Protein AF-A0AAI8V9G5-F1 (afdb_monomer_lite)

Sequence (201 aa):
MTTLNNNRTIFSRPEDWKRFNTEHQTKAVAFDLWDYINPEDKVTWPTKPEEPSYANYPKKLGRGTRTSSSITVGGEEESVDPNRTPTNTMEMTQIGRSAYTQNWNHYTHKSREYTEHRKNVKSMTDWMLNTIQQPYRATIYKATKKIDQWYKDLQDIGDVYTSRQKPEARNRYRRATTHLTRCRKTWVHGYRNGKLPLHML

Radius of gyration: 37.05 Å; chains: 1; bounding box: 90×29×125 Å

Foldseek 3Di:
DDPDPPPAAAADALVSLVVNVVVLCVLCVVLVNCLVQPPVHPDDDDDQDDQDDQQVAFFFDPPDPDDDDDDDPDDPPGDTDPPDGDPDLVRGDPVRNVVNVVVNVVNVVSNVVNVSSVVSQVVSVVSVVVRYDDVLCVVQPDVPDGPSSSSVVSVVRNVCCVPPVVVVVVVVVCVVCVVVVVPPPPPPPPPDDDDDDDDDD

Organism: NCBI:txid933095

Structure (mmCIF, N/CA/C/O backbone):
data_AF-A0AAI8V9G5-F1
#
_entry.id   AF-A0AAI8V9G5-F1
#
loop_
_atom_site.group_PDB
_atom_site.id
_atom_site.type_symbol
_atom_site.label_atom_id
_atom_site.label_alt_id
_atom_site.label_comp_id
_atom_site.label_asym_id
_atom_site.label_entity_id
_atom_site.label_seq_id
_atom_site.pdbx_PDB_ins_code
_atom_site.Cartn_x
_atom_site.Cartn_y
_atom_site.Cartn_z
_atom_site.occupancy
_atom_site.B_iso_or_equiv
_atom_site.auth_seq_id
_atom_site.auth_comp_id
_atom_site.auth_asym_id
_atom_site.auth_atom_id
_atom_site.pdbx_PDB_model_num
ATOM 1 N N . MET A 1 1 ? 7.858 12.314 38.293 1.00 34.59 1 MET A N 1
ATOM 2 C CA . MET A 1 1 ? 6.920 11.389 37.620 1.00 34.59 1 MET A CA 1
ATOM 3 C C . MET A 1 1 ? 6.475 12.043 36.326 1.00 34.59 1 MET A C 1
ATOM 5 O O . MET A 1 1 ? 5.710 12.995 36.368 1.00 34.59 1 MET A O 1
ATOM 9 N N . THR A 1 2 ? 7.041 11.621 35.199 1.00 33.66 2 THR A N 1
ATOM 10 C CA . THR A 1 2 ? 6.797 12.233 33.888 1.00 33.66 2 THR A CA 1
ATOM 11 C C . THR A 1 2 ? 5.470 11.716 33.339 1.00 33.66 2 THR A C 1
ATOM 13 O O . THR A 1 2 ? 5.335 10.528 33.052 1.00 33.66 2 THR A O 1
ATOM 16 N N . THR A 1 3 ? 4.475 12.590 33.232 1.00 41.03 3 THR A N 1
ATOM 17 C CA . THR A 1 3 ? 3.202 12.331 32.555 1.00 41.03 3 THR A CA 1
ATOM 18 C C . THR A 1 3 ? 3.466 12.115 31.066 1.00 41.03 3 THR A C 1
ATOM 20 O O . THR A 1 3 ? 3.569 13.058 30.285 1.00 41.03 3 THR A O 1
ATOM 23 N N . LEU A 1 4 ? 3.621 10.853 30.660 1.00 42.50 4 LEU A N 1
ATOM 24 C CA . LEU A 1 4 ? 3.666 10.476 29.251 1.00 42.50 4 LEU A CA 1
ATOM 25 C C . LEU A 1 4 ? 2.294 10.756 28.636 1.00 42.50 4 LEU A C 1
ATOM 27 O O . LEU A 1 4 ? 1.285 10.161 29.010 1.00 42.50 4 LEU A O 1
ATOM 31 N N . ASN A 1 5 ? 2.286 11.705 27.708 1.00 42.16 5 ASN A N 1
ATOM 32 C CA . ASN A 1 5 ? 1.148 12.122 26.908 1.00 42.16 5 ASN A CA 1
ATOM 33 C C . ASN A 1 5 ? 0.541 10.898 26.191 1.00 42.16 5 ASN A C 1
ATOM 35 O O . ASN A 1 5 ? 1.078 10.398 25.202 1.00 42.16 5 ASN A O 1
ATOM 39 N N . ASN A 1 6 ? -0.550 10.362 26.739 1.00 47.91 6 ASN A N 1
ATOM 40 C CA . ASN A 1 6 ? -1.082 9.030 26.438 1.00 47.91 6 ASN A CA 1
ATOM 41 C C . ASN A 1 6 ? -1.999 9.026 25.195 1.00 47.91 6 ASN A C 1
ATOM 43 O O . ASN A 1 6 ? -3.041 8.375 25.160 1.00 47.91 6 ASN A O 1
ATOM 47 N N . ASN A 1 7 ? -1.622 9.771 24.153 1.00 61.03 7 ASN A N 1
ATOM 48 C CA . ASN A 1 7 ? -2.425 9.949 22.938 1.00 61.03 7 ASN A CA 1
ATOM 49 C C . ASN A 1 7 ? -2.234 8.836 21.893 1.00 61.03 7 ASN A C 1
ATOM 51 O O . ASN A 1 7 ? -2.699 8.954 20.762 1.00 61.03 7 ASN A O 1
ATOM 55 N N . ARG A 1 8 ? -1.575 7.728 22.252 1.00 72.12 8 ARG A N 1
ATOM 56 C CA . ARG A 1 8 ? -1.333 6.615 21.330 1.00 72.12 8 ARG A CA 1
ATOM 57 C C . ARG A 1 8 ? -2.639 5.876 21.038 1.00 72.12 8 ARG A C 1
ATOM 59 O O . ARG A 1 8 ? -3.298 5.374 21.945 1.00 72.12 8 ARG A O 1
ATOM 66 N N . THR A 1 9 ? -3.002 5.797 19.764 1.00 82.50 9 THR A N 1
ATOM 67 C CA . THR A 1 9 ? -4.129 4.982 19.301 1.00 82.50 9 THR A CA 1
ATOM 68 C C . THR A 1 9 ? -3.757 3.512 19.420 1.00 82.50 9 THR A C 1
ATOM 70 O O . THR A 1 9 ? -2.796 3.059 18.800 1.00 82.50 9 THR A O 1
ATOM 73 N N . ILE A 1 10 ? -4.490 2.781 20.258 1.00 89.31 10 ILE A N 1
ATOM 74 C CA . ILE A 1 10 ? -4.296 1.352 20.493 1.00 89.31 10 ILE A CA 1
ATOM 75 C C . ILE A 1 10 ? -5.631 0.657 20.248 1.00 89.31 10 ILE A C 1
ATOM 77 O O . ILE A 1 10 ? -6.647 1.082 20.789 1.00 89.31 10 ILE A O 1
ATOM 81 N N . PHE A 1 11 ? -5.621 -0.407 19.448 1.00 88.50 11 PHE A N 1
ATOM 82 C CA . PHE A 1 11 ? -6.776 -1.279 19.263 1.00 88.50 11 PHE A CA 1
ATOM 83 C C . PHE A 1 11 ? -6.650 -2.472 20.213 1.00 88.50 11 PHE A C 1
ATOM 85 O O . PHE A 1 11 ? -5.869 -3.400 19.973 1.00 88.50 11 PHE A O 1
ATOM 92 N N . SER A 1 12 ? -7.376 -2.409 21.328 1.00 87.25 12 SER A N 1
ATOM 93 C CA . SER A 1 12 ? -7.386 -3.433 22.382 1.00 87.25 12 SER A CA 1
ATOM 94 C C . SER A 1 12 ? -8.748 -4.102 22.539 1.00 87.25 12 SER A C 1
ATOM 96 O O . SER A 1 12 ? -8.854 -5.227 23.032 1.00 87.25 12 SER A O 1
ATOM 98 N N . ARG A 1 13 ? -9.809 -3.411 22.130 1.00 86.19 13 ARG A N 1
ATOM 99 C CA . ARG A 1 13 ? -11.183 -3.880 22.217 1.00 86.19 13 ARG A CA 1
ATOM 100 C C . ARG A 1 13 ? -11.945 -3.465 20.967 1.00 86.19 13 ARG A C 1
ATOM 102 O O . ARG A 1 13 ? -11.620 -2.438 20.375 1.00 86.19 13 ARG A O 1
ATOM 109 N N . PRO A 1 14 ? -13.015 -4.189 20.613 1.00 85.31 14 PRO A N 1
ATOM 110 C CA . PRO A 1 14 ? -13.925 -3.772 19.549 1.00 85.31 14 PRO A CA 1
ATOM 111 C C . PRO A 1 14 ? -14.475 -2.340 19.724 1.00 85.31 14 PRO A C 1
ATOM 113 O O . PRO A 1 14 ? -14.731 -1.638 18.753 1.00 85.31 14 PRO A O 1
ATOM 116 N N . GLU A 1 15 ? -14.594 -1.878 20.971 1.00 86.25 15 GLU A N 1
ATOM 117 C CA . GLU A 1 15 ? -14.954 -0.506 21.369 1.00 86.25 15 GLU A CA 1
ATOM 118 C C . GLU A 1 15 ? -14.032 0.568 20.777 1.00 86.25 15 GLU A C 1
ATOM 120 O O . GLU A 1 15 ? -14.484 1.664 20.435 1.00 86.25 15 GLU A O 1
ATOM 125 N N . ASP A 1 16 ? -12.746 0.239 20.628 1.00 88.06 16 ASP A N 1
ATOM 126 C CA . ASP A 1 16 ? -11.708 1.146 20.142 1.00 88.06 16 ASP A CA 1
ATOM 127 C C . ASP A 1 16 ? -11.800 1.367 18.624 1.00 88.06 16 ASP A C 1
ATOM 129 O O . ASP A 1 16 ? -11.142 2.267 18.094 1.00 88.06 16 ASP A O 1
ATOM 133 N N . TRP A 1 17 ? -12.628 0.578 17.921 1.00 89.69 17 TRP A N 1
ATOM 134 C CA . TRP A 1 17 ? -12.735 0.577 16.461 1.00 89.69 17 TRP A CA 1
ATOM 135 C C . TRP A 1 17 ? -12.932 1.971 15.883 1.00 89.69 17 TRP A C 1
ATOM 137 O O . TRP A 1 17 ? -12.202 2.360 14.980 1.00 89.69 17 TRP A O 1
ATOM 147 N N . LYS A 1 18 ? -13.863 2.765 16.426 1.00 88.19 18 LYS A N 1
ATOM 148 C CA . LYS A 1 18 ? -14.163 4.092 15.868 1.00 88.19 18 LYS A CA 1
ATOM 149 C C . LYS A 1 18 ? -12.933 5.005 15.876 1.00 88.19 18 LYS A C 1
ATOM 151 O O . LYS A 1 18 ? -12.654 5.656 14.876 1.00 88.19 18 LYS A O 1
ATOM 156 N N . ARG A 1 19 ? -12.191 5.033 16.988 1.00 89.81 19 ARG A N 1
ATOM 157 C CA . ARG A 1 19 ? -10.971 5.844 17.121 1.00 89.81 19 ARG A CA 1
ATOM 158 C C . ARG A 1 19 ? -9.852 5.296 16.239 1.00 89.81 19 ARG A C 1
ATOM 160 O O . ARG A 1 19 ? -9.173 6.067 15.569 1.00 89.81 19 ARG A O 1
ATOM 167 N N . PHE A 1 20 ? -9.673 3.976 16.233 1.00 91.56 20 PHE A N 1
ATOM 168 C CA . PHE A 1 20 ? -8.679 3.314 15.396 1.00 91.56 20 PHE A CA 1
ATOM 169 C C . PHE A 1 20 ? -8.923 3.573 13.907 1.00 91.56 20 PHE A C 1
ATOM 171 O O . PHE A 1 20 ? -7.987 3.920 13.196 1.00 91.56 20 PHE A O 1
ATOM 178 N N . ASN A 1 21 ? -10.170 3.461 13.452 1.00 91.88 21 ASN A N 1
ATOM 179 C CA . ASN A 1 21 ? -10.539 3.633 12.055 1.00 91.88 21 ASN A CA 1
ATOM 180 C C . ASN A 1 21 ? -10.239 5.051 11.553 1.00 91.88 21 ASN A C 1
ATOM 182 O O . ASN A 1 21 ? -9.645 5.209 10.494 1.00 91.88 21 ASN A O 1
ATOM 186 N N . THR A 1 22 ? -10.570 6.085 12.333 1.00 92.12 22 THR A N 1
ATOM 187 C CA . THR A 1 22 ? -10.261 7.479 11.970 1.00 92.12 22 THR A CA 1
ATOM 188 C C . THR A 1 22 ? -8.758 7.699 11.772 1.00 92.12 22 THR A C 1
ATOM 190 O O . THR A 1 22 ? -8.330 8.310 10.795 1.00 92.12 22 THR A O 1
ATOM 193 N N . GLU A 1 23 ? -7.941 7.158 12.671 1.00 93.56 23 GLU A N 1
ATOM 194 C CA . GLU A 1 23 ? -6.479 7.270 12.607 1.00 93.56 23 GLU A CA 1
ATOM 195 C C . GLU A 1 23 ? -5.884 6.441 11.467 1.00 93.56 23 GLU A C 1
ATOM 197 O O . GLU A 1 23 ? -4.985 6.900 10.763 1.00 93.56 23 GLU A O 1
ATOM 202 N N . HIS A 1 24 ? -6.418 5.238 11.251 1.00 93.38 24 HIS A N 1
ATOM 203 C CA . HIS A 1 24 ? -6.057 4.383 10.129 1.00 93.38 24 HIS A CA 1
ATOM 204 C C . HIS A 1 24 ? -6.341 5.087 8.800 1.00 93.38 24 HIS A C 1
ATOM 206 O O . HIS A 1 24 ? -5.455 5.154 7.957 1.00 93.38 24 HIS A O 1
ATOM 212 N N . GLN A 1 25 ? -7.539 5.647 8.622 1.00 93.50 25 GLN A N 1
ATOM 213 C CA . GLN A 1 25 ? -7.914 6.408 7.428 1.00 93.50 25 GLN A CA 1
ATOM 214 C C . GLN A 1 25 ? -6.992 7.608 7.219 1.00 93.50 25 GLN A C 1
ATOM 216 O O . GLN A 1 25 ? -6.427 7.765 6.143 1.00 93.50 25 GLN A O 1
ATOM 221 N N . THR A 1 26 ? -6.759 8.398 8.270 1.00 93.94 26 THR A N 1
ATOM 222 C CA . THR A 1 26 ? -5.878 9.575 8.206 1.00 93.94 26 THR A CA 1
ATOM 223 C C . THR A 1 26 ? -4.472 9.194 7.741 1.00 93.94 26 THR A C 1
ATOM 225 O O . THR A 1 26 ? -3.893 9.853 6.881 1.00 93.94 26 THR A O 1
ATOM 228 N N . LYS A 1 27 ? -3.923 8.097 8.271 1.00 94.38 27 LYS A N 1
ATOM 229 C CA . LYS A 1 27 ? -2.600 7.599 7.878 1.00 94.38 27 LYS A CA 1
ATOM 230 C C . LYS A 1 27 ? -2.585 6.971 6.495 1.00 94.38 27 LYS A C 1
ATOM 232 O O . LYS A 1 27 ? -1.628 7.186 5.765 1.00 94.38 27 LYS A O 1
ATOM 237 N N . ALA A 1 28 ? -3.621 6.222 6.133 1.00 94.19 28 ALA A N 1
ATOM 238 C CA . ALA A 1 28 ? -3.748 5.641 4.806 1.00 94.19 28 ALA A CA 1
ATOM 239 C C . ALA A 1 28 ? -3.793 6.734 3.733 1.00 94.19 28 ALA A C 1
ATOM 241 O O . ALA A 1 28 ? -3.118 6.597 2.721 1.00 94.19 28 ALA A O 1
ATOM 242 N N . VAL A 1 29 ? -4.512 7.833 3.982 1.00 94.56 29 VAL A N 1
ATOM 243 C CA . VAL A 1 29 ? -4.520 9.012 3.104 1.00 94.56 29 VAL A CA 1
ATOM 244 C C . VAL A 1 29 ? -3.142 9.671 3.071 1.00 94.56 29 VAL A C 1
ATOM 246 O O . VAL A 1 29 ? -2.625 9.924 1.996 1.00 94.56 29 VAL A O 1
ATOM 249 N N . ALA A 1 30 ? -2.492 9.876 4.221 1.00 94.12 30 ALA A N 1
ATOM 250 C CA . ALA A 1 30 ? -1.151 10.473 4.271 1.00 94.12 30 ALA A CA 1
ATOM 251 C C . ALA A 1 30 ? -0.057 9.638 3.572 1.00 94.12 30 ALA A C 1
ATOM 253 O O . ALA A 1 30 ? 1.020 10.154 3.288 1.00 94.12 30 ALA A O 1
ATOM 254 N N . PHE A 1 31 ? -0.309 8.348 3.345 1.00 94.69 31 PHE A N 1
ATOM 255 C CA . PHE A 1 31 ? 0.584 7.434 2.639 1.00 94.69 31 PHE A CA 1
ATOM 256 C C . PHE A 1 31 ? 0.140 7.140 1.196 1.00 94.69 31 PHE A C 1
ATOM 258 O O . PHE A 1 31 ? 0.754 6.284 0.557 1.00 94.69 31 PHE A O 1
ATOM 265 N N . ASP A 1 32 ? -0.911 7.802 0.698 1.00 93.25 32 ASP A N 1
ATOM 266 C CA . ASP A 1 32 ? -1.532 7.546 -0.611 1.00 93.25 32 ASP A CA 1
ATOM 267 C C . ASP A 1 32 ? -1.939 6.071 -0.810 1.00 93.25 32 ASP A C 1
ATOM 269 O O . ASP A 1 32 ? -1.803 5.486 -1.883 1.00 93.25 32 ASP A O 1
ATOM 273 N N . LEU A 1 33 ? -2.411 5.433 0.266 1.00 94.50 33 LEU A N 1
ATOM 274 C CA . LEU A 1 33 ? -2.824 4.026 0.288 1.00 94.50 33 LEU A CA 1
ATOM 275 C C . LEU A 1 33 ? -4.337 3.832 0.400 1.00 94.50 33 LEU A C 1
ATOM 277 O O . LEU A 1 33 ? -4.808 2.707 0.235 1.00 94.50 33 LEU A O 1
ATOM 281 N N . TRP A 1 34 ? -5.094 4.881 0.740 1.00 94.12 34 TRP A N 1
ATOM 282 C CA . TRP A 1 34 ? -6.512 4.737 1.077 1.00 94.12 34 TRP A CA 1
ATOM 283 C C . TRP A 1 34 ? -7.330 4.137 -0.069 1.00 94.12 34 TRP A C 1
ATOM 285 O O . TRP A 1 34 ? -8.069 3.190 0.177 1.00 94.12 34 TRP A O 1
ATOM 295 N N . ASP A 1 35 ? -7.101 4.575 -1.304 1.00 91.69 35 ASP A N 1
ATOM 296 C CA . ASP A 1 35 ? -7.820 4.093 -2.492 1.00 91.69 35 ASP A CA 1
ATOM 297 C C . ASP A 1 35 ? -7.653 2.579 -2.733 1.00 91.69 35 ASP A C 1
ATOM 299 O O . ASP A 1 35 ? -8.524 1.933 -3.309 1.00 91.69 35 ASP A O 1
ATOM 303 N N . TYR A 1 36 ? -6.544 1.988 -2.268 1.00 90.94 36 TYR A N 1
ATOM 304 C CA . TYR A 1 36 ? -6.272 0.547 -2.378 1.00 90.94 36 TYR A CA 1
ATOM 305 C C . TYR A 1 36 ? -6.792 -0.262 -1.185 1.00 90.94 36 TYR A C 1
ATOM 307 O O . TYR A 1 36 ? -6.928 -1.483 -1.273 1.00 90.94 36 TYR A O 1
ATOM 315 N N . ILE A 1 37 ? -7.002 0.392 -0.039 1.00 91.19 37 ILE A N 1
ATOM 316 C CA . ILE A 1 37 ? -7.440 -0.251 1.206 1.00 91.19 37 ILE A CA 1
ATOM 317 C C . ILE A 1 37 ? -8.957 -0.162 1.369 1.00 91.19 37 ILE A C 1
ATOM 319 O O . ILE A 1 37 ? -9.559 -1.070 1.948 1.00 91.19 37 ILE A O 1
ATOM 323 N N . ASN A 1 38 ? -9.565 0.922 0.885 1.00 88.31 38 ASN A N 1
ATOM 324 C CA . ASN A 1 38 ? -10.986 1.176 1.021 1.00 88.31 38 ASN A CA 1
ATOM 325 C C . ASN A 1 38 ? -11.786 -0.001 0.433 1.00 88.31 38 ASN A C 1
ATOM 327 O O . ASN A 1 38 ? -11.645 -0.301 -0.750 1.00 88.31 38 ASN A O 1
ATOM 331 N N . PRO A 1 39 ? -12.627 -0.687 1.227 1.00 77.12 39 PRO A N 1
ATOM 332 C CA . PRO A 1 39 ? -13.396 -1.834 0.751 1.00 77.12 39 PRO A CA 1
ATOM 333 C C . PRO A 1 39 ? -14.392 -1.495 -0.368 1.00 77.12 39 PRO A C 1
ATOM 335 O O . PRO A 1 39 ? -14.767 -2.404 -1.112 1.00 77.12 39 PRO A O 1
ATOM 338 N N . GLU A 1 40 ? -14.808 -0.230 -0.476 1.00 80.56 40 GLU A N 1
ATOM 339 C CA . GLU A 1 40 ? -15.736 0.259 -1.504 1.00 80.56 40 GLU A CA 1
ATOM 340 C C . GLU A 1 40 ? -15.043 0.512 -2.851 1.00 80.56 40 GLU A C 1
ATOM 342 O O . GLU A 1 40 ? -15.647 0.329 -3.912 1.00 80.56 40 GLU A O 1
ATOM 347 N N . ASP A 1 41 ? -13.761 0.879 -2.820 1.00 79.06 41 ASP A N 1
ATOM 348 C CA . ASP A 1 41 ? -12.996 1.172 -4.022 1.00 79.06 41 ASP A CA 1
ATOM 349 C C . ASP A 1 41 ? -12.362 -0.108 -4.577 1.00 79.06 41 ASP A C 1
ATOM 351 O O . ASP A 1 41 ? -11.807 -0.944 -3.866 1.00 79.06 41 ASP A O 1
ATOM 355 N N . LYS A 1 42 ? -12.444 -0.284 -5.898 1.00 76.06 42 LYS A N 1
ATOM 356 C CA . LYS A 1 42 ? -11.880 -1.448 -6.603 1.00 76.06 42 LYS A CA 1
ATOM 357 C C . LYS A 1 42 ? -10.557 -1.110 -7.284 1.00 76.06 42 LYS A C 1
ATOM 359 O O . LYS A 1 42 ? -10.319 -1.536 -8.414 1.00 76.06 42 LYS A O 1
ATOM 364 N N . VAL A 1 43 ? -9.704 -0.326 -6.626 1.00 87.06 43 VAL A N 1
ATOM 365 C CA . VAL A 1 43 ? -8.394 0.019 -7.186 1.00 87.06 43 VAL A CA 1
ATOM 366 C C . VAL A 1 43 ? -7.440 -1.161 -7.025 1.00 87.06 43 VAL A C 1
ATOM 368 O O . VAL A 1 43 ? -7.256 -1.723 -5.946 1.00 87.06 43 VAL A O 1
ATOM 371 N N . THR A 1 44 ? -6.817 -1.569 -8.128 1.00 89.12 44 THR A N 1
ATOM 372 C CA . THR A 1 44 ? -5.833 -2.650 -8.122 1.00 89.12 44 THR A CA 1
ATOM 373 C C . THR A 1 44 ? -4.501 -2.169 -7.568 1.00 89.12 44 THR A C 1
ATOM 375 O O . THR A 1 44 ? -3.966 -1.163 -8.025 1.00 89.12 44 THR A O 1
ATOM 378 N N . TRP A 1 45 ? -3.928 -2.939 -6.644 1.00 90.19 45 TRP A N 1
ATOM 379 C CA . TRP A 1 45 ? -2.590 -2.694 -6.106 1.00 90.19 45 TRP A CA 1
ATOM 380 C C . TRP A 1 45 ? -1.530 -2.556 -7.217 1.00 90.19 45 TRP A C 1
ATOM 382 O O . TRP A 1 45 ? -1.515 -3.393 -8.126 1.00 90.19 45 TRP A O 1
ATOM 392 N N . PRO A 1 46 ? -0.601 -1.583 -7.125 1.00 92.00 46 PRO A N 1
ATOM 393 C CA . PRO A 1 46 ? 0.458 -1.413 -8.111 1.00 92.00 46 PRO A CA 1
ATOM 394 C C . PRO A 1 46 ? 1.336 -2.662 -8.217 1.00 92.00 46 PRO A C 1
ATOM 396 O O . PRO A 1 46 ? 1.744 -3.246 -7.207 1.00 92.00 46 PRO A O 1
ATOM 399 N N . THR A 1 47 ? 1.659 -3.059 -9.444 1.00 92.69 47 THR A N 1
ATOM 400 C CA . THR A 1 47 ? 2.566 -4.173 -9.733 1.00 92.69 47 THR A CA 1
ATOM 401 C C . THR A 1 47 ? 3.987 -3.676 -9.967 1.00 92.69 47 THR A C 1
ATOM 403 O O . THR A 1 47 ? 4.219 -2.512 -10.299 1.00 92.69 47 THR A O 1
ATOM 406 N N . LYS A 1 48 ? 4.964 -4.570 -9.780 1.00 93.12 48 LYS A N 1
ATOM 407 C CA . LYS A 1 48 ? 6.358 -4.265 -10.103 1.00 93.12 48 LYS A CA 1
ATOM 408 C C . LYS A 1 48 ? 6.453 -3.984 -11.612 1.00 93.12 48 LYS A C 1
ATOM 410 O O . LYS A 1 48 ? 6.034 -4.848 -12.381 1.00 93.12 48 LYS A O 1
ATOM 415 N N . PRO A 1 49 ? 6.987 -2.827 -12.036 1.00 94.69 49 PRO A N 1
ATOM 416 C CA . PRO A 1 49 ? 7.148 -2.534 -13.452 1.00 94.69 49 PRO A CA 1
ATOM 417 C C . PRO A 1 49 ? 8.201 -3.450 -14.076 1.00 94.69 49 PRO A C 1
ATOM 419 O O . PRO A 1 49 ? 9.157 -3.864 -13.411 1.00 94.69 49 PRO A O 1
ATOM 422 N N . GLU A 1 50 ? 8.021 -3.748 -15.358 1.00 94.31 50 GLU A N 1
ATOM 423 C CA . GLU A 1 50 ? 8.928 -4.589 -16.132 1.00 94.31 50 GLU A CA 1
ATOM 424 C C . GLU A 1 50 ? 9.991 -3.745 -16.830 1.00 94.31 50 GLU A C 1
ATOM 426 O O . GLU A 1 50 ? 9.719 -2.661 -17.348 1.00 94.31 50 GLU A O 1
ATOM 431 N N . GLU A 1 51 ? 11.219 -4.251 -16.823 1.00 94.00 51 GLU A N 1
ATOM 432 C CA . GLU A 1 51 ? 12.341 -3.610 -17.494 1.00 94.00 51 GLU A CA 1
ATOM 433 C C . GLU A 1 51 ? 12.190 -3.756 -19.018 1.00 94.00 51 GLU A C 1
ATOM 435 O O . GLU A 1 51 ? 11.852 -4.844 -19.499 1.00 94.00 51 GLU A O 1
ATOM 440 N N . PRO A 1 52 ? 12.428 -2.693 -19.809 1.00 93.88 52 PRO A N 1
ATOM 441 C CA . PRO A 1 52 ? 12.320 -2.790 -21.256 1.00 93.88 52 PRO A CA 1
ATOM 442 C C . PRO A 1 52 ? 13.386 -3.744 -21.806 1.00 93.88 52 PRO A C 1
ATOM 444 O O . PRO A 1 52 ? 14.585 -3.518 -21.675 1.00 93.88 52 PRO A O 1
ATOM 447 N N . SER A 1 53 ? 12.938 -4.800 -22.478 1.00 93.75 53 SER A N 1
ATOM 448 C CA . SER A 1 53 ? 13.825 -5.794 -23.081 1.00 93.75 53 SER A CA 1
ATOM 449 C C . SER A 1 53 ? 14.426 -5.300 -24.392 1.00 93.75 53 SER A C 1
ATOM 451 O O . SER A 1 53 ? 13.704 -4.816 -25.264 1.00 93.75 53 SER A O 1
ATOM 453 N N . TYR A 1 54 ? 15.730 -5.513 -24.589 1.00 91.62 54 TYR A N 1
ATOM 454 C CA . TYR A 1 54 ? 16.403 -5.226 -25.859 1.00 91.62 54 TYR A CA 1
ATOM 455 C C . TYR A 1 54 ? 15.769 -5.956 -27.053 1.00 91.62 54 TYR A C 1
ATOM 457 O O . TYR A 1 54 ? 15.740 -5.410 -28.152 1.00 91.62 54 TYR A O 1
ATOM 465 N N . ALA A 1 55 ? 15.188 -7.141 -26.836 1.00 90.25 55 ALA A N 1
ATOM 466 C CA . ALA A 1 55 ? 14.541 -7.929 -27.884 1.00 90.25 55 ALA A CA 1
ATOM 467 C C . ALA A 1 55 ? 13.337 -7.231 -28.540 1.00 90.25 55 ALA A C 1
ATOM 469 O O . ALA A 1 55 ? 12.968 -7.582 -29.657 1.00 90.25 55 ALA A O 1
ATOM 470 N N . ASN A 1 56 ? 12.755 -6.228 -27.878 1.00 92.50 56 ASN A N 1
ATOM 471 C CA . ASN A 1 56 ? 11.586 -5.501 -28.373 1.00 92.50 56 ASN A CA 1
ATOM 472 C C . ASN A 1 56 ? 11.943 -4.378 -29.359 1.00 92.50 56 ASN A C 1
ATOM 474 O O . ASN A 1 56 ? 11.051 -3.664 -29.815 1.00 92.50 56 ASN A O 1
ATOM 478 N N . TYR A 1 57 ? 13.229 -4.186 -29.669 1.00 93.38 57 TYR A N 1
ATOM 479 C CA . TYR A 1 57 ? 13.700 -3.094 -30.517 1.00 93.38 57 TYR A CA 1
ATOM 480 C C . TYR A 1 57 ? 14.439 -3.630 -31.747 1.00 93.38 57 TYR A C 1
ATOM 482 O O . TYR A 1 57 ? 15.148 -4.635 -31.657 1.00 93.38 57 TYR A O 1
ATOM 490 N N . PRO A 1 58 ? 14.308 -2.960 -32.904 1.00 90.94 58 PRO A N 1
ATOM 491 C CA . PRO A 1 58 ? 14.920 -3.409 -34.148 1.00 90.94 58 PRO A CA 1
ATOM 492 C C . PRO A 1 58 ? 16.449 -3.357 -34.076 1.00 90.94 58 PRO A C 1
ATOM 494 O O . PRO A 1 58 ? 17.036 -2.341 -33.688 1.00 90.94 58 PRO A O 1
ATOM 497 N N . LYS A 1 59 ? 17.094 -4.447 -34.500 1.00 91.62 59 LYS A N 1
ATOM 498 C CA . LYS A 1 59 ? 18.546 -4.529 -34.656 1.00 91.62 59 LYS A CA 1
ATOM 499 C C . LYS A 1 59 ? 18.972 -3.910 -35.986 1.00 91.62 59 LYS A C 1
ATOM 501 O O . LYS A 1 59 ? 18.353 -4.173 -37.014 1.00 91.62 59 LYS A O 1
ATOM 506 N N . LYS A 1 60 ? 20.058 -3.141 -35.987 1.00 91.06 60 LYS A N 1
ATOM 507 C CA . LYS A 1 60 ? 20.702 -2.660 -37.210 1.00 91.06 60 LYS A CA 1
ATOM 508 C C . LYS A 1 60 ? 21.376 -3.821 -37.946 1.00 91.06 60 LYS A C 1
ATOM 510 O O . LYS A 1 60 ? 22.113 -4.609 -37.345 1.00 91.06 60 LYS A O 1
ATOM 515 N N . LEU A 1 61 ? 21.156 -3.908 -39.251 1.00 87.69 61 LEU A N 1
ATOM 516 C CA . LEU A 1 61 ? 21.861 -4.833 -40.125 1.00 87.69 61 LEU A CA 1
ATOM 517 C C . LEU A 1 61 ? 23.326 -4.392 -40.194 1.00 87.69 61 LEU A C 1
ATOM 519 O O . LEU A 1 61 ? 23.635 -3.270 -40.598 1.00 87.69 61 LEU A O 1
ATOM 523 N N . GLY A 1 62 ? 24.243 -5.256 -39.756 1.00 75.25 62 GLY A N 1
ATOM 524 C CA . GLY A 1 62 ? 25.671 -4.968 -39.853 1.00 75.25 62 GLY A CA 1
ATOM 525 C C . GLY A 1 62 ? 26.039 -4.691 -41.310 1.00 75.25 62 GLY A C 1
ATOM 526 O O . GLY A 1 62 ? 25.702 -5.489 -42.186 1.00 75.25 62 GLY A O 1
ATOM 527 N N . ARG A 1 63 ? 26.723 -3.572 -41.577 1.00 62.88 63 ARG A N 1
ATOM 528 C CA . ARG A 1 63 ? 27.242 -3.250 -42.911 1.00 62.88 63 ARG A CA 1
ATOM 529 C C . ARG A 1 63 ? 28.344 -4.259 -43.235 1.00 62.88 63 ARG A C 1
ATOM 531 O O . ARG A 1 63 ? 29.515 -4.030 -42.953 1.00 62.88 63 ARG A O 1
ATOM 538 N N . GLY A 1 64 ? 27.961 -5.424 -43.753 1.00 52.78 64 GLY A N 1
ATOM 539 C CA . GLY A 1 64 ? 28.905 -6.353 -44.354 1.00 52.78 64 GLY A CA 1
ATOM 540 C C . GLY A 1 64 ? 29.661 -5.606 -45.445 1.00 52.78 64 GLY A C 1
ATOM 541 O O . GLY A 1 64 ? 29.062 -4.799 -46.155 1.00 52.78 64 GLY A O 1
ATOM 542 N N . THR A 1 65 ? 30.967 -5.833 -45.544 1.00 42.88 65 THR A N 1
ATOM 543 C CA . THR A 1 65 ? 31.869 -5.254 -46.544 1.00 42.88 65 THR A CA 1
ATOM 544 C C . THR A 1 65 ? 31.393 -5.621 -47.954 1.00 42.88 65 THR A C 1
ATOM 546 O O . THR A 1 65 ? 31.877 -6.556 -48.579 1.00 42.88 65 THR A O 1
ATOM 549 N N . ARG A 1 66 ? 30.382 -4.918 -48.455 1.00 49.66 66 ARG A N 1
ATOM 550 C CA . ARG A 1 66 ? 29.959 -4.935 -49.846 1.00 49.66 66 ARG A CA 1
ATOM 551 C C . ARG A 1 66 ? 30.292 -3.563 -50.392 1.00 49.66 66 ARG A C 1
ATOM 553 O O . ARG A 1 66 ? 29.619 -2.578 -50.104 1.00 49.66 66 ARG A O 1
ATOM 560 N N . THR A 1 67 ? 31.394 -3.509 -51.131 1.00 45.38 67 THR A N 1
ATOM 561 C CA . THR A 1 67 ? 31.717 -2.429 -52.058 1.00 45.38 67 THR A CA 1
ATOM 562 C C . THR A 1 67 ? 30.512 -2.204 -52.957 1.00 45.38 67 THR A C 1
ATOM 564 O O . THR A 1 67 ? 30.222 -3.021 -53.824 1.00 45.38 67 THR A O 1
ATOM 567 N N . SER A 1 68 ? 29.783 -1.118 -52.738 1.00 42.69 68 SER A N 1
ATOM 568 C CA . SER A 1 68 ? 28.882 -0.530 -53.725 1.00 42.69 68 SER A CA 1
ATOM 569 C C . SER A 1 68 ? 28.662 0.929 -53.356 1.00 42.69 68 SER A C 1
ATOM 571 O O . SER A 1 68 ? 28.080 1.276 -52.333 1.00 42.69 68 SER A O 1
ATOM 573 N N . SER A 1 69 ? 29.246 1.762 -54.201 1.00 49.56 69 SER A N 1
ATOM 574 C CA . SER A 1 69 ? 29.099 3.200 -54.327 1.00 49.56 69 SER A CA 1
ATOM 575 C C . SER A 1 69 ? 27.637 3.639 -54.419 1.00 49.56 69 SER A C 1
ATOM 577 O O . SER A 1 69 ? 26.933 3.186 -55.315 1.00 49.56 69 SER A O 1
ATOM 579 N N . SER A 1 70 ? 27.223 4.587 -53.580 1.00 41.09 70 SER A N 1
ATOM 580 C CA . SER A 1 70 ? 26.354 5.698 -53.990 1.00 41.09 70 SER A CA 1
ATOM 581 C C . SER A 1 70 ? 26.296 6.733 -52.867 1.00 41.09 70 SER A C 1
ATOM 583 O O . SER A 1 70 ? 25.881 6.430 -51.751 1.00 41.09 70 SER A O 1
ATOM 585 N N . ILE A 1 71 ? 26.752 7.950 -53.161 1.00 56.22 71 ILE A N 1
ATOM 586 C CA . ILE A 1 71 ? 26.539 9.131 -52.325 1.00 56.22 71 ILE A CA 1
ATOM 587 C C . ILE A 1 71 ? 25.097 9.574 -52.572 1.00 56.22 71 ILE A C 1
ATOM 589 O O . ILE A 1 71 ? 24.777 10.015 -53.672 1.00 56.22 71 ILE A O 1
ATOM 593 N N . THR A 1 72 ? 24.239 9.487 -51.556 1.00 40.41 72 THR A N 1
ATOM 594 C CA . THR A 1 72 ? 22.977 10.238 -51.529 1.00 40.41 72 THR A CA 1
ATOM 595 C C . THR A 1 72 ? 22.831 10.934 -50.181 1.00 40.41 72 THR A C 1
ATOM 597 O O . THR A 1 72 ? 23.026 10.348 -49.121 1.00 40.41 72 THR A O 1
ATOM 600 N N . VAL A 1 73 ? 22.586 12.239 -50.261 1.00 48.03 73 VAL A N 1
ATOM 601 C CA . VAL A 1 73 ? 22.341 13.156 -49.150 1.00 48.03 73 VAL A CA 1
ATOM 602 C C . VAL A 1 73 ? 20.867 13.024 -48.771 1.00 48.03 73 VAL A C 1
ATOM 604 O O . VAL A 1 73 ? 19.994 13.339 -49.574 1.00 48.03 73 VAL A O 1
ATOM 607 N N . GLY A 1 74 ? 20.600 12.537 -47.563 1.00 42.91 74 GLY A N 1
ATOM 608 C CA . GLY A 1 74 ? 19.260 12.300 -47.018 1.00 42.91 74 GLY A CA 1
ATOM 609 C C . GLY A 1 74 ? 19.343 11.117 -46.062 1.00 42.91 74 GLY A C 1
ATOM 610 O O . GLY A 1 74 ? 19.874 10.089 -46.458 1.00 42.91 74 GLY A O 1
ATOM 611 N N . GLY A 1 75 ? 18.944 11.298 -44.796 1.00 50.69 75 GLY A N 1
ATOM 612 C CA . GLY A 1 75 ? 19.253 10.381 -43.689 1.00 50.69 75 GLY A CA 1
ATOM 613 C C . GLY A 1 75 ? 19.163 8.904 -44.076 1.00 50.69 75 GLY A C 1
ATOM 614 O O . GLY A 1 75 ? 18.093 8.445 -4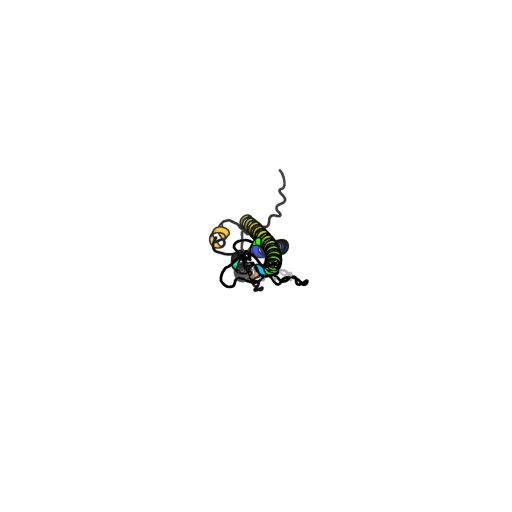4.458 1.00 50.69 75 GLY A O 1
ATOM 615 N N . GLU A 1 76 ? 20.291 8.188 -44.002 1.00 58.09 76 GLU A N 1
ATOM 616 C CA . GLU A 1 76 ? 20.345 6.754 -44.293 1.00 58.09 76 GLU A CA 1
ATOM 617 C C . GLU A 1 76 ? 19.338 6.034 -43.383 1.00 58.09 76 GLU A C 1
ATOM 619 O O . GLU A 1 76 ?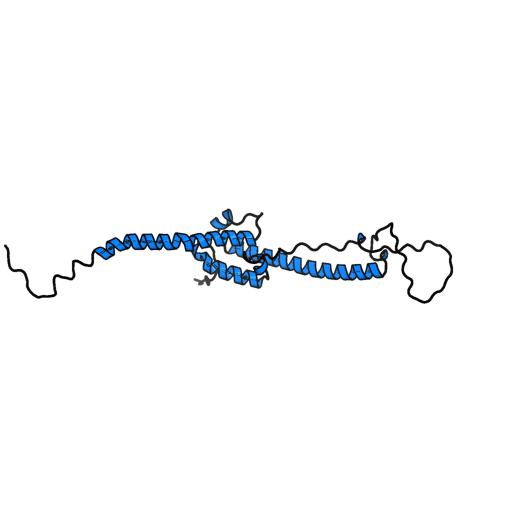 19.517 5.976 -42.163 1.00 58.09 76 GLU A O 1
ATOM 624 N N . GLU A 1 77 ? 18.261 5.501 -43.964 1.00 67.00 77 GLU A N 1
ATOM 625 C CA . GLU A 1 77 ? 17.389 4.559 -43.270 1.00 67.00 77 GLU A CA 1
ATOM 626 C C . GLU A 1 77 ? 18.229 3.328 -42.915 1.00 67.00 77 GLU A C 1
ATOM 628 O O . GLU A 1 77 ? 18.610 2.529 -43.776 1.00 67.00 77 GLU A O 1
ATOM 633 N N . GLU A 1 78 ? 18.579 3.197 -41.634 1.00 79.12 78 GLU A N 1
ATOM 634 C CA . GLU A 1 78 ? 19.311 2.036 -41.140 1.00 79.12 78 GLU A CA 1
ATOM 635 C C . GLU A 1 78 ? 18.505 0.767 -41.439 1.00 79.12 78 GLU A C 1
ATOM 637 O O . GLU A 1 78 ? 17.391 0.579 -40.945 1.00 79.12 78 GLU A O 1
ATOM 642 N N . SER A 1 79 ? 19.081 -0.126 -42.244 1.00 82.44 79 SER A N 1
ATOM 643 C CA . SER A 1 79 ? 18.453 -1.405 -42.568 1.00 82.44 79 SER A CA 1
ATOM 644 C C . SER A 1 79 ? 18.285 -2.255 -41.305 1.00 82.44 79 SER A C 1
ATOM 646 O O . SER A 1 79 ? 19.200 -2.347 -40.484 1.00 82.44 79 SER A O 1
ATOM 648 N N . VAL A 1 80 ? 17.123 -2.893 -41.152 1.00 87.12 80 VAL A N 1
ATOM 649 C CA . VAL A 1 80 ? 16.789 -3.741 -39.996 1.00 87.12 80 VAL A CA 1
ATOM 650 C C . VAL A 1 80 ? 17.185 -5.192 -40.278 1.00 87.12 80 VAL A C 1
ATOM 652 O O . VAL A 1 80 ? 16.909 -5.707 -41.358 1.00 87.12 80 VAL A O 1
ATOM 655 N N . ASP A 1 81 ? 17.810 -5.864 -39.310 1.00 86.56 81 ASP A N 1
ATOM 656 C CA . ASP A 1 81 ? 18.024 -7.317 -39.339 1.00 86.56 81 ASP A CA 1
ATOM 657 C C . ASP A 1 81 ? 16.794 -8.031 -38.741 1.00 86.56 81 ASP A C 1
ATOM 659 O O . ASP A 1 81 ? 16.595 -7.959 -37.526 1.00 86.56 81 ASP A O 1
ATOM 663 N N . PRO A 1 82 ? 15.954 -8.714 -39.545 1.00 84.38 82 PRO A N 1
ATOM 664 C CA . PRO A 1 82 ? 14.748 -9.371 -39.040 1.00 84.38 82 PRO A CA 1
ATOM 665 C C . PRO A 1 82 ? 15.042 -10.680 -38.291 1.00 84.38 82 PRO A C 1
ATOM 667 O O . PRO A 1 82 ? 14.161 -11.206 -37.617 1.00 84.38 82 PRO A O 1
ATOM 670 N N . ASN A 1 83 ? 16.258 -11.226 -38.407 1.00 87.25 83 ASN A N 1
ATOM 671 C CA . ASN A 1 83 ? 16.598 -12.556 -37.895 1.00 87.25 83 ASN A CA 1
ATOM 672 C C . ASN A 1 83 ? 17.323 -12.514 -36.546 1.00 87.25 83 ASN A C 1
ATOM 674 O O . ASN A 1 83 ? 17.621 -13.564 -35.972 1.00 87.25 83 ASN A O 1
ATOM 678 N N . ARG A 1 84 ? 17.674 -11.322 -36.052 1.00 86.75 84 ARG A N 1
ATOM 679 C CA . ARG A 1 84 ? 18.463 -11.155 -34.830 1.00 86.75 84 ARG A CA 1
ATOM 680 C C . ARG A 1 84 ? 17.923 -10.020 -33.981 1.00 86.75 84 ARG A C 1
ATOM 682 O O . ARG A 1 84 ? 17.619 -8.943 -34.475 1.00 86.75 84 ARG A O 1
ATOM 689 N N . THR A 1 85 ? 17.929 -10.227 -32.672 1.00 90.88 85 THR A N 1
ATOM 690 C CA . THR A 1 85 ? 17.661 -9.175 -31.693 1.00 90.88 85 THR A CA 1
ATOM 691 C C . THR A 1 85 ? 18.957 -8.457 -31.302 1.00 90.88 85 THR A C 1
ATOM 693 O O . THR A 1 85 ? 20.052 -9.038 -31.383 1.00 90.88 85 THR A O 1
ATOM 696 N N . PRO A 1 86 ? 18.885 -7.179 -30.907 1.00 90.69 86 PRO A N 1
ATOM 697 C CA . PRO A 1 86 ? 20.039 -6.466 -30.382 1.00 90.69 86 PRO A CA 1
ATOM 698 C C . PRO A 1 86 ? 20.372 -6.970 -28.971 1.00 90.69 86 PRO A C 1
ATOM 700 O O . PRO A 1 86 ? 19.479 -7.247 -28.172 1.00 90.69 86 PRO A O 1
ATOM 703 N N . THR A 1 87 ? 21.665 -7.084 -28.663 1.00 90.56 87 THR A N 1
ATOM 704 C CA . THR A 1 87 ? 22.152 -7.469 -27.317 1.00 90.56 87 THR A CA 1
ATOM 705 C C . THR A 1 87 ? 22.515 -6.246 -26.469 1.00 90.56 87 THR A C 1
ATOM 707 O O . THR A 1 87 ? 22.630 -6.324 -25.250 1.00 90.56 87 THR A O 1
ATOM 710 N N . ASN A 1 88 ? 22.710 -5.099 -27.119 1.00 90.81 88 ASN A N 1
ATOM 711 C CA . ASN A 1 88 ? 23.018 -3.816 -26.503 1.00 90.81 88 ASN A CA 1
ATOM 712 C C . ASN A 1 88 ? 22.375 -2.682 -27.317 1.00 90.81 88 ASN A C 1
ATOM 714 O O . ASN A 1 88 ? 21.922 -2.880 -28.446 1.00 90.81 88 ASN A O 1
ATOM 718 N N . THR A 1 89 ? 22.377 -1.470 -26.766 1.00 90.50 89 THR A N 1
ATOM 719 C CA . THR A 1 89 ? 21.791 -0.293 -27.422 1.00 90.50 89 THR A CA 1
ATOM 720 C C . THR A 1 89 ? 22.517 0.109 -28.705 1.00 90.50 89 THR A C 1
ATOM 722 O O . THR A 1 89 ? 21.897 0.675 -29.595 1.00 90.50 89 THR A O 1
ATOM 725 N N . MET A 1 90 ? 23.810 -0.191 -28.855 1.00 89.81 90 MET A N 1
ATOM 726 C CA . MET A 1 90 ? 24.571 0.154 -30.064 1.00 89.81 90 MET A CA 1
ATOM 727 C C . MET A 1 90 ? 24.200 -0.718 -31.264 1.00 89.81 90 MET A C 1
ATOM 729 O O . MET A 1 90 ? 24.400 -0.297 -32.402 1.00 89.81 90 MET A O 1
ATOM 733 N N . GLU A 1 91 ? 23.668 -1.917 -31.031 1.00 90.50 91 GLU A N 1
ATOM 734 C CA . GLU A 1 91 ? 23.140 -2.817 -32.058 1.00 90.50 91 GLU A CA 1
ATOM 735 C C . GLU A 1 91 ? 21.731 -2.441 -32.520 1.00 90.50 91 GLU A C 1
ATOM 737 O O . GLU A 1 91 ? 21.254 -3.013 -33.493 1.00 90.50 91 GLU A O 1
ATOM 742 N N . MET A 1 92 ? 21.056 -1.508 -31.851 1.00 92.38 92 MET A N 1
ATOM 743 C CA . MET A 1 92 ? 19.726 -1.052 -32.247 1.00 92.38 92 MET A CA 1
ATOM 744 C C . MET A 1 92 ? 19.795 -0.017 -33.363 1.00 92.38 92 MET A C 1
ATOM 746 O O . MET A 1 92 ? 20.761 0.748 -33.456 1.00 92.38 92 MET A O 1
ATOM 750 N N . THR A 1 93 ? 18.724 0.071 -34.152 1.00 91.94 93 THR A N 1
ATOM 751 C CA . THR A 1 93 ? 18.565 1.214 -35.054 1.00 91.94 93 THR A CA 1
ATOM 752 C C . THR A 1 93 ? 18.406 2.523 -34.273 1.00 91.94 93 THR A C 1
ATOM 754 O O . THR A 1 93 ? 18.101 2.515 -33.081 1.00 91.94 93 THR A O 1
ATOM 757 N N . GLN A 1 94 ? 18.580 3.675 -34.912 1.00 91.06 94 GLN A N 1
ATOM 758 C CA . GLN A 1 94 ? 18.401 4.998 -34.316 1.00 91.06 94 GLN A CA 1
ATOM 759 C C . GLN A 1 94 ? 16.988 5.168 -33.739 1.00 91.06 94 GLN A C 1
ATOM 761 O O . GLN A 1 94 ? 16.834 5.705 -32.642 1.00 91.06 94 GLN A O 1
ATOM 766 N N . ILE A 1 95 ? 15.970 4.650 -34.437 1.00 89.44 95 ILE A N 1
ATOM 767 C CA . ILE A 1 95 ? 14.580 4.611 -33.958 1.00 89.44 95 ILE A CA 1
ATOM 768 C C . ILE A 1 95 ? 14.450 3.653 -32.765 1.00 89.44 95 ILE A C 1
ATOM 770 O O . ILE A 1 95 ? 13.833 3.994 -31.759 1.00 89.44 95 ILE A O 1
ATOM 774 N N . GLY A 1 96 ? 15.070 2.469 -32.833 1.00 92.06 96 GLY A N 1
ATOM 775 C CA . GLY A 1 96 ? 15.079 1.516 -31.719 1.00 92.06 96 GLY A CA 1
ATOM 776 C C . GLY A 1 96 ? 15.730 2.091 -30.458 1.00 92.06 96 GLY A C 1
ATOM 777 O O . GLY A 1 96 ? 15.184 1.958 -29.366 1.00 92.06 96 GLY A O 1
ATOM 778 N N . ARG A 1 97 ? 16.851 2.807 -30.607 1.00 94.19 97 ARG A N 1
ATOM 779 C CA . ARG A 1 97 ? 17.561 3.483 -29.511 1.00 94.19 97 ARG A CA 1
ATOM 780 C C . ARG A 1 97 ? 16.726 4.581 -28.868 1.00 94.19 97 ARG A C 1
ATOM 782 O O . ARG A 1 97 ? 16.699 4.676 -27.639 1.00 94.19 97 ARG A O 1
ATOM 789 N N . SER A 1 98 ? 16.064 5.417 -29.670 1.00 93.75 98 SER A N 1
ATOM 790 C CA . SER A 1 98 ? 15.231 6.498 -29.138 1.00 93.75 98 SER A CA 1
ATOM 791 C C . SER A 1 98 ? 14.011 5.941 -28.399 1.00 93.75 98 SER A C 1
ATOM 793 O O . SER A 1 98 ? 13.742 6.373 -27.277 1.00 93.75 98 SER A O 1
ATOM 795 N N . ALA A 1 99 ? 13.350 4.919 -28.953 1.00 94.56 99 ALA A N 1
ATOM 796 C CA . ALA A 1 99 ? 12.244 4.220 -28.301 1.00 94.56 99 ALA A CA 1
ATOM 797 C C . ALA A 1 99 ? 12.684 3.523 -27.000 1.00 94.56 99 ALA A C 1
ATOM 799 O O . ALA A 1 99 ? 12.035 3.686 -25.967 1.00 94.56 99 ALA A O 1
ATOM 800 N N . TYR A 1 100 ? 13.822 2.816 -27.013 1.00 95.88 100 TYR A N 1
ATOM 801 C CA . TYR A 1 100 ? 14.394 2.196 -25.814 1.00 95.88 100 TYR A CA 1
ATOM 802 C C . TYR A 1 100 ? 14.664 3.234 -24.727 1.00 95.88 100 TYR A C 1
ATOM 804 O O . TYR A 1 100 ? 14.293 3.031 -23.576 1.00 95.88 100 TYR A O 1
ATOM 812 N N . THR A 1 101 ? 15.253 4.374 -25.092 1.00 95.75 101 THR A N 1
ATOM 813 C CA . THR A 1 101 ? 15.556 5.454 -24.144 1.00 95.75 101 THR A CA 1
ATOM 814 C C . THR A 1 101 ? 14.284 6.023 -23.509 1.00 95.75 101 THR A C 1
ATOM 816 O O . THR A 1 101 ? 14.238 6.221 -22.295 1.00 95.75 101 THR A O 1
ATOM 819 N N . GLN A 1 102 ? 13.223 6.247 -24.293 1.00 95.69 102 GLN A N 1
ATOM 820 C CA . GLN A 1 102 ? 11.934 6.706 -23.760 1.00 95.69 102 GLN A CA 1
ATOM 821 C C . GLN A 1 102 ? 11.313 5.676 -22.810 1.00 95.69 102 GLN A C 1
ATOM 823 O O . GLN A 1 102 ? 10.922 6.022 -21.693 1.00 95.69 102 GLN A O 1
ATOM 828 N N . ASN A 1 103 ? 11.290 4.404 -23.211 1.00 96.19 103 ASN A N 1
ATOM 829 C CA . ASN A 1 103 ? 10.748 3.320 -22.394 1.00 96.19 103 ASN A CA 1
ATOM 830 C C . ASN A 1 103 ? 11.566 3.094 -21.116 1.00 96.19 103 ASN A C 1
ATOM 832 O O . ASN A 1 103 ? 10.994 2.849 -20.057 1.00 96.19 103 ASN A O 1
ATOM 836 N N . TRP A 1 104 ? 12.888 3.252 -21.177 1.00 96.00 104 TRP A N 1
ATOM 837 C CA . TRP A 1 104 ? 13.770 3.208 -20.012 1.00 96.00 104 TRP A CA 1
ATOM 838 C C . TRP A 1 104 ? 13.473 4.335 -19.019 1.00 96.00 104 TRP A C 1
ATOM 840 O O . TRP A 1 104 ? 13.398 4.104 -17.809 1.00 96.00 104 TRP A O 1
ATOM 850 N N . ASN A 1 105 ? 13.254 5.552 -19.520 1.00 96.75 105 ASN A N 1
ATOM 851 C CA . ASN A 1 105 ? 12.865 6.691 -18.690 1.00 96.75 105 ASN A CA 1
ATOM 852 C C . ASN A 1 105 ? 11.501 6.451 -18.026 1.00 96.75 105 ASN A C 1
ATOM 854 O O . ASN A 1 105 ? 11.355 6.678 -16.823 1.00 96.75 105 ASN A O 1
ATOM 858 N N . HIS A 1 106 ? 10.528 5.928 -18.779 1.00 95.56 106 HIS A N 1
ATOM 859 C CA . HIS A 1 106 ? 9.215 5.565 -18.248 1.00 95.56 106 HIS A CA 1
ATOM 860 C C . HIS A 1 106 ? 9.311 4.477 -17.167 1.00 95.56 106 HIS A C 1
ATOM 862 O O . HIS A 1 106 ? 8.771 4.644 -16.072 1.00 95.56 106 HIS A O 1
ATOM 868 N N . TYR A 1 107 ? 10.059 3.400 -17.431 1.00 96.62 107 TYR A N 1
ATOM 869 C CA . TYR A 1 107 ? 10.338 2.341 -16.460 1.00 96.62 107 TYR A CA 1
ATOM 870 C C . TYR A 1 107 ? 10.983 2.897 -15.188 1.00 96.62 107 TYR A C 1
ATOM 872 O O . TYR A 1 107 ? 10.545 2.584 -14.084 1.00 96.62 107 TYR A O 1
ATOM 880 N N . THR A 1 108 ? 11.986 3.766 -15.326 1.00 96.00 108 THR A N 1
ATOM 881 C CA . THR A 1 108 ? 12.681 4.375 -14.185 1.00 96.00 108 THR A CA 1
ATOM 882 C C . THR A 1 108 ? 11.718 5.179 -13.315 1.00 96.00 108 THR A C 1
ATOM 884 O O . THR A 1 108 ? 11.760 5.067 -12.090 1.00 96.00 108 THR A O 1
ATOM 887 N N . HIS A 1 109 ? 10.823 5.956 -13.930 1.00 95.62 109 HIS A N 1
ATOM 888 C CA . HIS A 1 109 ? 9.780 6.683 -13.211 1.00 95.62 109 HIS A CA 1
ATOM 889 C C . HIS A 1 109 ? 8.850 5.725 -12.457 1.00 95.62 109 HIS A C 1
ATOM 891 O O . HIS A 1 109 ? 8.715 5.823 -11.238 1.00 95.62 109 HIS A O 1
ATOM 897 N N . LYS A 1 110 ? 8.285 4.733 -13.156 1.00 95.31 110 LYS A N 1
ATOM 898 C CA . LYS A 1 110 ? 7.377 3.736 -12.567 1.00 95.31 110 LYS A CA 1
ATOM 899 C C . LYS A 1 110 ? 8.035 2.915 -11.457 1.00 95.31 110 LYS A C 1
ATOM 901 O O . LYS A 1 110 ? 7.394 2.585 -10.464 1.00 95.31 110 LYS A O 1
ATOM 906 N N . SER A 1 111 ? 9.320 2.600 -11.593 1.00 95.38 111 SER A N 1
ATOM 907 C CA . SER A 1 111 ? 10.092 1.848 -10.600 1.00 95.38 111 SER A CA 1
ATOM 908 C C . SER A 1 111 ? 10.301 2.652 -9.315 1.00 95.38 111 SER A C 1
ATOM 910 O O . SER A 1 111 ? 10.209 2.102 -8.212 1.00 95.38 111 SER A O 1
ATOM 912 N N . ARG A 1 112 ? 10.501 3.973 -9.435 1.00 95.81 112 ARG A N 1
ATOM 913 C CA . ARG A 1 112 ? 10.554 4.887 -8.284 1.00 95.81 112 ARG A CA 1
ATOM 914 C C . ARG A 1 112 ? 9.208 4.951 -7.568 1.00 95.81 112 ARG A C 1
ATOM 916 O O . ARG A 1 112 ? 9.185 4.683 -6.369 1.00 95.81 112 ARG A O 1
ATOM 923 N N . GLU A 1 113 ? 8.118 5.191 -8.300 1.00 94.12 113 GLU A N 1
ATOM 924 C CA . GLU A 1 113 ? 6.752 5.205 -7.746 1.00 94.12 113 GLU A CA 1
ATOM 925 C C . GLU A 1 113 ? 6.429 3.887 -7.025 1.00 94.12 113 GLU A C 1
ATOM 927 O O . GLU A 1 113 ? 5.980 3.882 -5.882 1.00 94.12 113 GLU A O 1
ATOM 932 N N . TYR A 1 114 ? 6.734 2.745 -7.651 1.00 95.88 114 TYR A N 1
ATOM 933 C CA . TYR A 1 114 ? 6.519 1.429 -7.049 1.00 95.88 114 TYR A CA 1
ATOM 934 C C . TYR A 1 114 ? 7.337 1.236 -5.763 1.00 95.88 114 TYR A C 1
ATOM 936 O O . TYR A 1 114 ? 6.844 0.687 -4.774 1.00 95.88 114 TYR A O 1
ATOM 944 N N . THR A 1 115 ? 8.591 1.688 -5.751 1.00 95.56 115 THR A N 1
ATOM 945 C CA . THR A 1 115 ? 9.465 1.584 -4.575 1.00 95.56 115 THR A CA 1
ATOM 946 C C . THR A 1 115 ? 8.962 2.453 -3.425 1.00 95.56 115 THR A C 1
ATOM 948 O O . THR A 1 115 ? 8.973 2.013 -2.275 1.00 95.56 115 THR A O 1
ATOM 951 N N . GLU A 1 116 ? 8.509 3.668 -3.717 1.00 95.88 116 GLU A N 1
ATOM 952 C CA . GLU A 1 116 ? 7.892 4.566 -2.742 1.00 95.88 116 GLU A CA 1
ATOM 953 C C . GLU A 1 116 ? 6.595 3.979 -2.185 1.00 95.88 116 GLU A C 1
ATOM 955 O O . GLU A 1 116 ? 6.460 3.826 -0.972 1.00 95.88 116 GLU A O 1
ATOM 960 N N . HIS A 1 117 ? 5.718 3.488 -3.058 1.00 94.50 117 HIS A N 1
ATOM 961 C CA . HIS A 1 117 ? 4.506 2.787 -2.658 1.00 94.50 117 HIS A CA 1
ATOM 962 C C . HIS A 1 117 ? 4.817 1.589 -1.736 1.00 94.50 117 HIS A C 1
ATOM 964 O O . HIS A 1 117 ? 4.191 1.405 -0.692 1.00 94.50 117 HIS A O 1
ATOM 970 N N . ARG A 1 118 ? 5.849 0.789 -2.042 1.00 94.88 118 ARG A N 1
ATOM 971 C CA . ARG A 1 118 ? 6.303 -0.310 -1.166 1.00 94.88 118 ARG A CA 1
ATOM 972 C C . ARG A 1 118 ? 6.799 0.177 0.199 1.00 94.88 118 ARG A C 1
ATOM 974 O O . ARG A 1 118 ? 6.561 -0.510 1.195 1.00 94.88 118 ARG A O 1
ATOM 981 N N . LYS A 1 119 ? 7.470 1.331 0.268 1.00 96.38 119 LYS A N 1
ATOM 982 C CA . LYS A 1 119 ? 7.875 1.950 1.542 1.00 96.38 119 LYS A CA 1
ATOM 983 C C . LYS A 1 119 ? 6.655 2.395 2.344 1.00 96.38 119 LYS A C 1
ATOM 985 O O . LYS A 1 119 ? 6.594 2.098 3.533 1.00 96.38 119 LYS A O 1
ATOM 990 N N . ASN A 1 120 ? 5.674 3.016 1.699 1.00 95.94 120 ASN A N 1
ATOM 991 C CA . ASN A 1 120 ? 4.429 3.449 2.331 1.00 95.94 120 ASN A CA 1
ATOM 992 C C . ASN A 1 120 ? 3.654 2.257 2.910 1.00 95.94 120 ASN A C 1
ATOM 994 O O . ASN A 1 120 ? 3.299 2.263 4.089 1.00 95.94 120 ASN A O 1
ATOM 998 N N . VAL A 1 121 ? 3.499 1.178 2.133 1.00 94.44 121 VAL A N 1
ATOM 999 C CA . VAL A 1 121 ? 2.891 -0.089 2.585 1.00 94.44 121 VAL A CA 1
ATOM 1000 C C . VAL A 1 121 ? 3.619 -0.656 3.806 1.00 94.44 121 VAL A C 1
ATOM 1002 O O . VAL A 1 121 ? 2.976 -1.076 4.772 1.00 94.44 121 VAL A O 1
ATOM 1005 N N . LYS A 1 122 ? 4.959 -0.649 3.803 1.00 94.25 122 LYS A N 1
ATOM 1006 C CA . LYS A 1 122 ? 5.754 -1.098 4.954 1.00 94.25 122 LYS A CA 1
ATOM 1007 C C . LYS A 1 122 ? 5.510 -0.214 6.180 1.00 94.25 122 LYS A C 1
ATOM 1009 O O . LYS A 1 122 ? 5.236 -0.745 7.248 1.00 94.25 122 LYS A O 1
ATOM 1014 N N . SER A 1 123 ? 5.562 1.107 6.032 1.00 95.19 123 SER A N 1
ATOM 1015 C CA . SER A 1 123 ? 5.328 2.057 7.129 1.00 95.19 123 SER A CA 1
ATOM 1016 C C . SER A 1 123 ? 3.930 1.909 7.735 1.00 95.19 123 SER A C 1
ATOM 1018 O O . SER A 1 123 ? 3.781 1.915 8.957 1.00 95.19 123 SER A O 1
ATOM 1020 N N . MET A 1 124 ? 2.912 1.714 6.894 1.00 94.31 124 MET A N 1
ATOM 1021 C CA . MET A 1 124 ? 1.541 1.461 7.333 1.00 94.31 124 MET A CA 1
ATOM 1022 C C . MET A 1 124 ? 1.425 0.125 8.076 1.00 94.31 124 MET A C 1
ATOM 1024 O O . MET A 1 124 ? 0.836 0.067 9.154 1.00 94.31 124 MET A O 1
ATOM 1028 N N . THR A 1 125 ? 2.054 -0.929 7.549 1.00 91.94 125 THR A N 1
ATOM 1029 C CA . THR A 1 125 ? 2.124 -2.247 8.198 1.00 91.94 125 THR A CA 1
ATOM 1030 C C . THR A 1 125 ? 2.788 -2.159 9.567 1.00 91.94 125 THR A C 1
ATOM 1032 O O . THR A 1 125 ? 2.231 -2.637 10.552 1.00 91.94 125 THR A O 1
ATOM 1035 N N . ASP A 1 126 ? 3.952 -1.513 9.647 1.00 92.25 126 ASP A N 1
ATOM 1036 C CA . ASP A 1 126 ? 4.696 -1.327 10.891 1.00 92.25 126 ASP A CA 1
ATOM 1037 C C . ASP A 1 126 ? 3.858 -0.539 11.907 1.00 92.25 126 ASP A C 1
ATOM 1039 O O . ASP A 1 126 ? 3.834 -0.868 13.093 1.00 92.25 126 ASP A O 1
ATOM 1043 N N . TRP A 1 127 ? 3.122 0.483 11.461 1.00 93.06 127 TRP A N 1
ATOM 1044 C CA . TRP A 1 127 ? 2.215 1.232 12.326 1.00 93.06 127 TRP A CA 1
ATOM 1045 C C . TRP A 1 127 ? 1.051 0.371 12.838 1.00 93.06 127 TRP A C 1
ATOM 1047 O O . TRP A 1 127 ? 0.798 0.350 14.044 1.00 93.06 127 TRP A O 1
ATOM 1057 N N . MET A 1 128 ? 0.375 -0.375 11.964 1.00 91.25 128 MET A N 1
ATOM 1058 C CA . MET A 1 128 ? -0.713 -1.293 12.326 1.00 91.25 128 MET A CA 1
ATOM 1059 C C . MET A 1 128 ? -0.237 -2.357 13.328 1.00 91.25 128 MET A C 1
ATOM 1061 O O . MET A 1 128 ? -0.812 -2.537 14.405 1.00 91.25 128 MET A O 1
ATOM 1065 N N . LEU A 1 129 ? 0.911 -2.975 13.047 1.00 88.94 129 LEU A N 1
ATOM 1066 C CA . LEU A 1 129 ? 1.581 -3.907 13.949 1.00 88.94 129 LEU A CA 1
ATOM 1067 C C . LEU A 1 129 ? 2.078 -3.256 15.239 1.00 88.94 129 LEU A C 1
ATOM 1069 O O . LEU A 1 129 ? 2.507 -3.976 16.121 1.00 88.94 129 LEU A O 1
ATOM 1073 N N . ASN A 1 130 ? 2.050 -1.937 15.403 1.00 90.19 130 ASN A N 1
ATOM 1074 C CA . ASN A 1 130 ? 2.441 -1.264 16.643 1.00 90.19 130 ASN A CA 1
ATOM 1075 C C . ASN A 1 130 ? 1.256 -0.693 17.428 1.00 90.19 130 ASN A C 1
ATOM 1077 O O . ASN A 1 130 ? 1.429 -0.298 18.587 1.00 90.19 130 ASN A O 1
ATOM 1081 N N . THR A 1 131 ? 0.073 -0.642 16.821 1.00 90.56 131 THR A N 1
ATOM 1082 C CA . THR A 1 131 ? -1.151 -0.097 17.419 1.00 90.56 131 THR A CA 1
ATOM 1083 C C . THR A 1 131 ? -2.141 -1.182 17.819 1.00 90.56 131 THR A C 1
ATOM 1085 O O . THR A 1 131 ? -2.868 -1.008 18.792 1.00 90.56 131 THR A O 1
ATOM 1088 N N . ILE A 1 132 ? -2.147 -2.333 17.151 1.00 89.19 132 ILE A N 1
ATOM 1089 C CA . ILE A 1 132 ? -3.062 -3.431 17.492 1.00 89.19 132 ILE A CA 1
ATOM 1090 C C . ILE A 1 132 ? -2.480 -4.286 18.613 1.00 89.19 132 ILE A C 1
ATOM 1092 O O . ILE A 1 132 ? -1.287 -4.576 18.596 1.00 89.19 132 ILE A O 1
ATOM 1096 N N . GLN A 1 133 ? -3.274 -4.710 19.595 1.00 86.81 133 GLN A N 1
ATOM 1097 C CA . GLN A 1 133 ? -2.783 -5.596 20.655 1.00 86.81 133 GLN A CA 1
ATOM 1098 C C . GLN A 1 133 ? -2.585 -7.048 20.192 1.00 86.81 133 GLN A C 1
ATOM 1100 O O . GLN A 1 133 ? -3.257 -7.544 19.288 1.00 86.81 133 GLN A O 1
ATOM 1105 N N . GLN A 1 134 ? -1.663 -7.746 20.861 1.00 85.31 134 GLN A N 1
ATOM 1106 C CA . GLN A 1 134 ? -1.219 -9.106 20.535 1.00 85.31 134 GLN A CA 1
ATOM 1107 C C . GLN A 1 134 ? -2.340 -10.151 20.313 1.00 85.31 134 GLN A C 1
ATOM 1109 O O . GLN A 1 134 ? -2.223 -10.879 19.325 1.00 85.31 134 GLN A O 1
ATOM 1114 N N . PRO A 1 135 ? -3.444 -10.210 21.094 1.00 83.31 135 PRO A N 1
ATOM 1115 C CA . PRO A 1 135 ? -4.504 -11.194 20.849 1.00 83.31 135 PRO A CA 1
ATOM 1116 C C . PRO A 1 135 ? -5.173 -11.049 19.474 1.00 83.31 135 PRO A C 1
ATOM 1118 O O . PRO A 1 135 ? -5.487 -12.053 18.841 1.00 83.31 135 PRO A O 1
ATOM 1121 N N . TYR A 1 136 ? -5.332 -9.823 18.968 1.00 82.75 136 TYR A N 1
ATOM 1122 C CA . TYR A 1 136 ? -5.869 -9.589 17.620 1.00 82.75 136 TYR A CA 1
ATOM 1123 C C . TYR A 1 136 ? -4.806 -9.777 16.538 1.00 82.75 136 TYR A C 1
ATOM 1125 O O . TYR A 1 136 ? -5.130 -10.140 15.409 1.00 82.75 136 TYR A O 1
ATOM 1133 N N . ARG A 1 137 ? -3.521 -9.580 16.870 1.00 81.94 137 ARG A N 1
ATOM 1134 C CA . ARG A 1 137 ? -2.430 -9.876 15.932 1.00 81.94 137 ARG A CA 1
ATOM 1135 C C . ARG A 1 137 ? -2.414 -11.345 15.535 1.00 81.94 137 ARG A C 1
ATOM 1137 O O . ARG A 1 137 ? -2.303 -11.643 14.354 1.00 81.94 137 ARG A O 1
ATOM 1144 N N . ALA A 1 138 ? -2.584 -12.243 16.502 1.00 78.81 138 ALA A N 1
ATOM 1145 C CA . ALA A 1 138 ? -2.548 -13.683 16.259 1.00 78.81 138 ALA A CA 1
ATOM 1146 C C . ALA A 1 138 ? -3.666 -14.177 15.319 1.00 78.81 138 ALA A C 1
ATOM 1148 O O . ALA A 1 138 ? -3.471 -15.144 14.585 1.00 78.81 138 ALA A O 1
ATOM 1149 N N . THR A 1 139 ? -4.831 -13.526 15.329 1.00 79.25 139 THR A N 1
ATOM 1150 C CA . THR A 1 139 ? -6.004 -13.960 14.558 1.00 79.25 139 THR A CA 1
ATOM 1151 C C . THR A 1 139 ? -6.111 -13.275 13.196 1.00 79.25 139 THR A C 1
ATOM 1153 O O . THR A 1 139 ? -6.457 -13.928 12.208 1.00 79.25 139 THR A O 1
ATOM 1156 N N . ILE A 1 140 ? -5.780 -11.983 13.125 1.00 79.06 140 ILE A N 1
ATOM 1157 C CA . ILE A 1 140 ? -5.992 -11.144 11.936 1.00 79.06 140 ILE A CA 1
ATOM 1158 C C . ILE A 1 140 ? -4.748 -11.105 11.039 1.00 79.06 140 ILE A C 1
ATOM 1160 O O . ILE A 1 140 ? -4.848 -11.238 9.816 1.00 79.06 140 ILE A O 1
ATOM 1164 N N . TYR A 1 141 ? -3.557 -10.977 11.632 1.00 78.75 141 TYR A N 1
ATOM 1165 C CA . TYR A 1 141 ? -2.321 -10.711 10.894 1.00 78.75 141 TYR A CA 1
ATOM 1166 C C . TYR A 1 141 ? -1.666 -12.009 10.436 1.00 78.75 141 TYR A C 1
ATOM 1168 O O . TYR A 1 141 ? -0.696 -12.499 11.014 1.00 78.75 141 TYR A O 1
ATOM 1176 N N . LYS A 1 142 ? -2.198 -12.568 9.351 1.00 80.38 142 LYS A N 1
ATOM 1177 C CA . LYS A 1 142 ? -1.527 -13.636 8.603 1.00 80.38 142 LYS A CA 1
ATOM 1178 C C . LYS A 1 142 ? -0.577 -13.020 7.580 1.00 80.38 142 LYS A C 1
ATOM 1180 O O . LYS A 1 142 ? -0.991 -12.138 6.834 1.00 80.38 142 LYS A O 1
ATOM 1185 N N . ALA A 1 143 ? 0.654 -13.528 7.495 1.00 76.25 143 ALA A N 1
ATOM 1186 C CA . ALA A 1 143 ? 1.676 -13.048 6.553 1.00 76.25 143 ALA A CA 1
ATOM 1187 C C . ALA A 1 143 ? 1.261 -13.160 5.071 1.00 76.25 143 ALA A C 1
ATOM 1189 O O . ALA A 1 143 ? 1.819 -12.486 4.214 1.00 76.25 143 ALA A O 1
ATOM 1190 N N . THR A 1 144 ? 0.276 -14.008 4.770 1.00 79.06 144 THR A N 1
ATOM 1191 C CA . THR A 1 144 ? -0.279 -14.193 3.425 1.00 79.06 144 THR A CA 1
ATOM 1192 C C . THR A 1 144 ? -1.322 -13.144 3.043 1.00 79.06 144 THR A C 1
ATOM 1194 O O . THR A 1 144 ? -1.656 -13.017 1.867 1.00 79.06 144 THR A O 1
ATOM 1197 N N . LYS A 1 145 ? -1.873 -12.417 4.021 1.00 83.38 145 LYS A N 1
ATOM 1198 C CA . LYS A 1 145 ? -2.917 -11.416 3.801 1.00 83.38 145 LYS A CA 1
ATOM 1199 C C . LYS A 1 145 ? -2.294 -10.048 3.532 1.00 83.38 145 LYS A C 1
ATOM 1201 O O . LYS A 1 145 ? -1.266 -9.691 4.102 1.00 83.38 145 LYS A O 1
ATOM 1206 N N . LYS A 1 146 ? -2.951 -9.292 2.658 1.00 88.19 146 LYS A N 1
ATOM 1207 C CA . LYS A 1 146 ? -2.640 -7.893 2.366 1.00 88.19 146 LYS A CA 1
ATOM 1208 C C . LYS A 1 146 ? -3.302 -6.965 3.402 1.00 88.19 146 LYS A C 1
ATOM 1210 O O . LYS A 1 146 ? -4.173 -7.389 4.163 1.00 88.19 146 LYS A O 1
ATOM 1215 N N . ILE A 1 147 ? -2.868 -5.702 3.424 1.00 90.50 147 ILE A N 1
ATOM 1216 C CA . ILE A 1 147 ? -3.331 -4.678 4.379 1.00 90.50 147 ILE A CA 1
ATOM 1217 C C . ILE A 1 147 ? -4.837 -4.404 4.243 1.00 90.50 147 ILE A C 1
ATOM 1219 O O . ILE A 1 147 ? -5.516 -4.247 5.253 1.00 90.50 147 ILE A O 1
ATOM 1223 N N . ASP A 1 148 ? -5.363 -4.394 3.018 1.00 90.31 148 ASP A N 1
ATOM 1224 C CA . ASP A 1 148 ? -6.798 -4.273 2.720 1.00 90.31 148 ASP A CA 1
ATOM 1225 C C . ASP A 1 148 ? -7.625 -5.361 3.420 1.00 90.31 148 ASP A C 1
ATOM 1227 O O . ASP A 1 148 ? -8.642 -5.079 4.054 1.00 90.31 148 ASP A O 1
ATOM 1231 N N . GLN A 1 149 ? -7.155 -6.607 3.386 1.00 90.12 149 GLN A N 1
ATOM 1232 C CA . GLN A 1 149 ? -7.819 -7.709 4.067 1.00 90.12 149 GLN A CA 1
ATOM 1233 C C . GLN A 1 149 ? -7.709 -7.595 5.591 1.00 90.12 149 GLN A C 1
ATOM 1235 O O . GLN A 1 149 ? -8.675 -7.889 6.289 1.00 90.12 149 GLN A O 1
ATOM 1240 N N . TRP A 1 150 ? -6.563 -7.154 6.122 1.00 90.50 150 TRP A N 1
ATOM 1241 C CA . TRP A 1 150 ? -6.432 -6.899 7.562 1.00 90.50 150 TRP A CA 1
ATOM 1242 C C . TRP A 1 150 ? -7.394 -5.811 8.035 1.00 90.50 150 TRP A C 1
ATOM 1244 O O . TRP A 1 150 ? -7.980 -5.941 9.107 1.00 90.50 150 TRP A O 1
ATOM 1254 N N . TYR A 1 151 ? -7.571 -4.755 7.239 1.00 91.19 151 TYR A N 1
ATOM 1255 C CA . TYR A 1 151 ? -8.521 -3.690 7.530 1.00 91.19 151 TYR A CA 1
ATOM 1256 C C . TYR A 1 151 ? -9.966 -4.208 7.554 1.00 91.19 151 TYR A C 1
ATOM 1258 O O . TYR A 1 151 ? -10.673 -3.953 8.527 1.00 91.19 151 TYR A O 1
ATOM 1266 N N . LYS A 1 152 ? -10.375 -5.000 6.552 1.00 90.69 152 LYS A N 1
ATOM 1267 C CA . LYS A 1 152 ? -11.707 -5.635 6.507 1.00 90.69 152 LYS A CA 1
ATOM 1268 C C . LYS A 1 152 ? -11.973 -6.519 7.725 1.00 90.69 152 LYS A C 1
ATOM 1270 O O . LYS A 1 152 ? -12.991 -6.368 8.388 1.00 90.69 152 LYS A O 1
ATOM 1275 N N . ASP A 1 153 ? -11.022 -7.378 8.080 1.00 89.75 153 ASP A N 1
ATOM 1276 C CA . ASP A 1 153 ? -11.168 -8.256 9.245 1.00 89.75 153 ASP A CA 1
ATOM 1277 C C . ASP A 1 153 ? -11.313 -7.448 10.557 1.00 89.75 153 ASP A C 1
ATOM 1279 O O . ASP A 1 153 ? -12.036 -7.847 11.470 1.00 89.75 153 ASP A O 1
ATOM 1283 N N . LEU A 1 154 ? -10.627 -6.304 10.677 1.00 89.75 154 LEU A N 1
ATOM 1284 C CA . LEU A 1 154 ? -10.764 -5.408 11.832 1.00 89.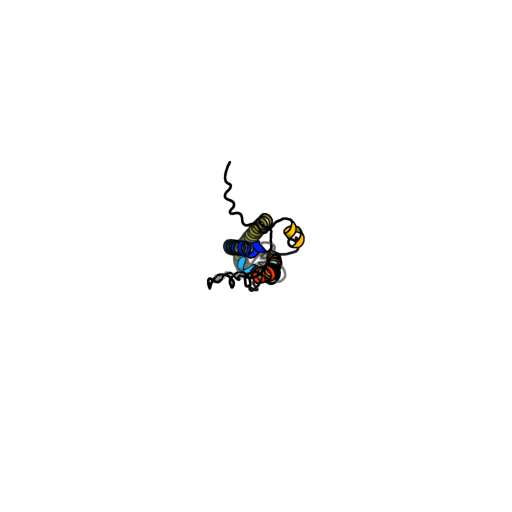75 154 LEU A CA 1
ATOM 1285 C C . LEU A 1 154 ? -12.108 -4.684 11.851 1.00 89.75 154 LEU A C 1
ATOM 1287 O O . LEU A 1 154 ? -12.684 -4.501 12.927 1.00 89.75 154 LEU A O 1
ATOM 1291 N N . GLN A 1 155 ? -12.596 -4.291 10.678 1.00 90.62 155 GLN A N 1
ATOM 1292 C CA . GLN A 1 155 ? -13.910 -3.691 10.514 1.00 90.62 155 GLN A CA 1
ATOM 1293 C C . GLN A 1 155 ? -15.003 -4.647 10.983 1.00 90.62 155 GLN A C 1
ATOM 1295 O O . GLN A 1 155 ? -15.812 -4.257 11.823 1.00 90.62 155 GLN A O 1
ATOM 1300 N N . ASP A 1 156 ? -14.948 -5.913 10.567 1.00 89.19 156 ASP A N 1
ATOM 1301 C CA . ASP A 1 156 ? -15.900 -6.939 10.999 1.00 89.19 156 ASP A CA 1
ATOM 1302 C C . ASP A 1 156 ? -15.936 -7.073 12.533 1.00 89.19 156 ASP A C 1
ATOM 1304 O O . ASP A 1 156 ? -17.001 -7.166 13.147 1.00 89.19 156 ASP A O 1
ATOM 1308 N N . ILE A 1 157 ? -14.773 -7.024 13.192 1.00 87.56 157 ILE A N 1
ATOM 1309 C CA . ILE A 1 157 ? -14.680 -7.075 14.661 1.00 87.56 157 ILE A CA 1
ATOM 1310 C C . ILE A 1 157 ? -15.299 -5.830 15.305 1.00 87.56 157 ILE A C 1
ATOM 1312 O O . ILE A 1 157 ? -16.011 -5.939 16.309 1.00 87.56 157 ILE A O 1
ATOM 1316 N N . GLY A 1 158 ? -15.025 -4.648 14.753 1.00 86.38 158 GLY A N 1
ATOM 1317 C CA . GLY A 1 158 ? -15.619 -3.393 15.205 1.00 86.38 158 GLY A CA 1
ATOM 1318 C C . GLY A 1 158 ? -17.141 -3.378 15.059 1.00 86.38 158 GLY A C 1
ATOM 1319 O O . GLY A 1 158 ? -17.858 -2.947 15.969 1.00 86.38 158 GLY A O 1
ATOM 1320 N N . ASP A 1 159 ? -17.646 -3.925 13.958 1.00 86.31 159 ASP A N 1
ATOM 1321 C CA . ASP A 1 159 ? -19.073 -3.991 13.660 1.00 86.31 159 ASP A CA 1
ATOM 1322 C C . ASP A 1 159 ? -19.812 -4.971 14.575 1.00 86.31 159 ASP A C 1
ATOM 1324 O O . ASP A 1 159 ? -20.943 -4.701 14.989 1.00 86.31 159 ASP A O 1
ATOM 1328 N N . VAL A 1 160 ? -19.172 -6.059 15.019 1.00 82.69 160 VAL A N 1
ATOM 1329 C CA . VAL A 1 160 ? -19.732 -6.941 16.063 1.00 82.69 160 VAL A CA 1
ATOM 1330 C C . VAL A 1 160 ? -20.020 -6.171 17.361 1.00 82.69 160 VAL A C 1
ATOM 1332 O O . VAL A 1 160 ? -21.008 -6.449 18.052 1.00 82.69 160 VAL A O 1
ATOM 1335 N N . TYR A 1 161 ? -19.207 -5.173 17.715 1.00 78.62 161 TYR A N 1
ATOM 1336 C CA . TYR A 1 161 ? -19.461 -4.373 18.914 1.00 78.62 161 TYR A CA 1
ATOM 1337 C C . TYR A 1 161 ? -20.667 -3.453 18.778 1.00 78.62 161 TYR A C 1
ATOM 1339 O O . TYR A 1 161 ? -21.524 -3.416 19.670 1.00 78.62 161 TYR A O 1
ATOM 1347 N N . THR A 1 162 ? -20.739 -2.715 17.671 1.00 76.56 162 THR A N 1
ATOM 1348 C CA . THR A 1 162 ? -21.818 -1.754 17.423 1.00 76.56 162 THR A CA 1
ATOM 1349 C C . THR A 1 162 ? -23.159 -2.461 17.243 1.00 76.56 162 THR A C 1
ATOM 1351 O O . THR A 1 162 ? -24.152 -2.029 17.835 1.00 76.56 162 THR A O 1
ATOM 1354 N N . SER A 1 163 ? -23.178 -3.567 16.496 1.00 79.44 163 SER A N 1
ATOM 1355 C CA . SER A 1 163 ? -24.392 -4.314 16.151 1.00 79.44 163 SER A CA 1
ATOM 1356 C C . SER A 1 163 ? -24.907 -5.210 17.279 1.00 79.44 163 SER A C 1
ATOM 1358 O O . SER A 1 163 ? -26.121 -5.329 17.452 1.00 79.44 163 SER A O 1
ATOM 1360 N N . ARG A 1 164 ? -24.017 -5.826 18.071 1.00 81.12 164 ARG A N 1
ATOM 1361 C CA . ARG A 1 164 ? -24.404 -6.869 19.034 1.00 81.12 164 ARG A CA 1
ATOM 1362 C C . ARG A 1 164 ? -24.071 -6.524 20.478 1.00 81.12 164 ARG A C 1
ATOM 1364 O O . ARG A 1 164 ? -24.970 -6.475 21.318 1.00 81.12 164 ARG A O 1
ATOM 1371 N N . GLN A 1 165 ? -22.800 -6.270 20.788 1.00 77.69 165 GLN A N 1
ATOM 1372 C CA . GLN A 1 165 ? -22.359 -6.174 22.187 1.00 77.69 165 GLN A CA 1
ATOM 1373 C C . GLN A 1 165 ? -22.950 -4.956 22.907 1.00 77.69 165 GLN A C 1
ATOM 1375 O O . GLN A 1 165 ? -23.460 -5.079 24.024 1.00 77.69 165 GLN A O 1
ATOM 1380 N N . LYS A 1 166 ? -22.948 -3.784 22.261 1.00 80.56 166 LYS A N 1
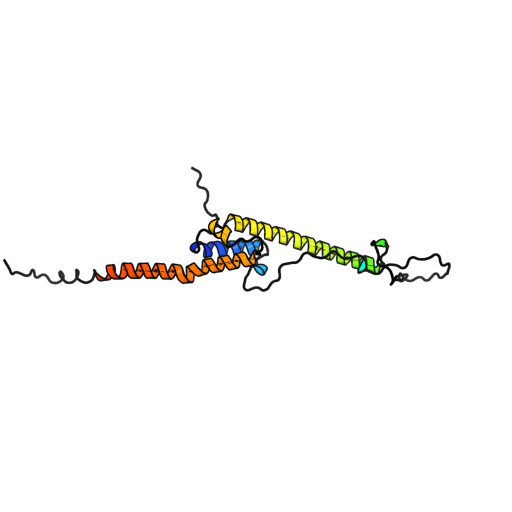ATOM 1381 C CA . LYS A 1 166 ? -23.486 -2.550 22.848 1.00 80.56 166 LYS A CA 1
ATOM 1382 C C . LYS A 1 166 ? -25.007 -2.627 23.095 1.00 80.56 166 LYS A C 1
ATOM 1384 O O . LYS A 1 166 ? -25.436 -2.293 24.207 1.00 80.56 166 LYS A O 1
ATOM 1389 N N . PRO A 1 167 ? -25.845 -3.098 22.147 1.00 84.56 167 PRO A N 1
ATOM 1390 C CA . PRO A 1 167 ? -27.266 -3.343 22.406 1.00 84.56 167 PRO A CA 1
ATOM 1391 C C . PRO A 1 167 ? -27.528 -4.395 23.487 1.00 84.56 167 PRO A C 1
ATOM 1393 O O . PRO A 1 167 ? -28.386 -4.179 24.346 1.00 84.56 167 PRO A O 1
ATOM 1396 N N . GLU A 1 168 ? -26.790 -5.510 23.495 1.00 86.81 168 GLU A N 1
ATOM 1397 C CA . GLU A 1 168 ? -26.938 -6.545 24.523 1.00 86.81 168 GLU A CA 1
ATOM 1398 C C . GLU A 1 168 ? -26.625 -6.003 25.923 1.00 86.81 168 GLU A C 1
ATOM 1400 O O . GLU A 1 168 ? -27.415 -6.212 26.847 1.00 86.81 168 GLU A O 1
ATOM 1405 N N . ALA A 1 169 ? -25.525 -5.262 26.087 1.00 81.81 169 ALA A N 1
ATOM 1406 C CA . ALA A 1 169 ? -25.159 -4.638 27.357 1.00 81.81 169 ALA A CA 1
ATOM 1407 C C . ALA A 1 169 ? -26.246 -3.665 27.841 1.00 81.81 169 ALA A C 1
ATOM 1409 O O . ALA A 1 169 ? -26.683 -3.735 28.994 1.00 81.81 169 ALA A O 1
ATOM 1410 N N . ARG A 1 170 ? -26.768 -2.821 26.937 1.00 86.44 170 A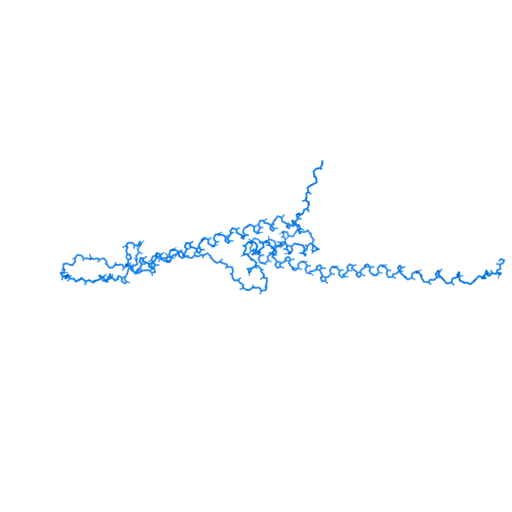RG A N 1
ATOM 1411 C CA . ARG A 1 170 ? -27.894 -1.919 27.227 1.00 86.44 170 ARG A CA 1
ATOM 1412 C C . ARG A 1 170 ? -29.141 -2.692 27.662 1.00 86.44 170 ARG A C 1
ATOM 1414 O O . ARG A 1 170 ? -29.800 -2.299 28.624 1.00 86.44 170 ARG A O 1
ATOM 1421 N N . ASN A 1 171 ? -29.467 -3.789 26.982 1.00 88.31 171 ASN A N 1
ATOM 1422 C CA . ASN A 1 171 ? -30.629 -4.616 27.300 1.00 88.31 171 ASN A CA 1
ATOM 1423 C C . ASN A 1 171 ? -30.480 -5.321 28.652 1.00 88.31 171 ASN A C 1
ATOM 1425 O O . ASN A 1 171 ? -31.440 -5.350 29.421 1.00 88.31 171 ASN A O 1
ATOM 1429 N N . ARG A 1 172 ? -29.289 -5.840 28.978 1.00 86.50 172 ARG A N 1
ATOM 1430 C CA . ARG A 1 172 ? -28.990 -6.432 30.294 1.00 86.50 172 ARG A CA 1
ATOM 1431 C C . ARG A 1 172 ? -29.154 -5.404 31.409 1.00 86.50 172 ARG A C 1
ATOM 1433 O O . ARG A 1 172 ? -29.858 -5.677 32.378 1.00 86.50 172 ARG A O 1
ATOM 1440 N N . TYR A 1 173 ? -28.592 -4.208 31.231 1.00 86.12 173 TYR A N 1
ATOM 1441 C CA . TYR A 1 173 ? -28.753 -3.112 32.187 1.00 86.12 173 TYR A CA 1
ATOM 1442 C C . TYR A 1 173 ? -30.225 -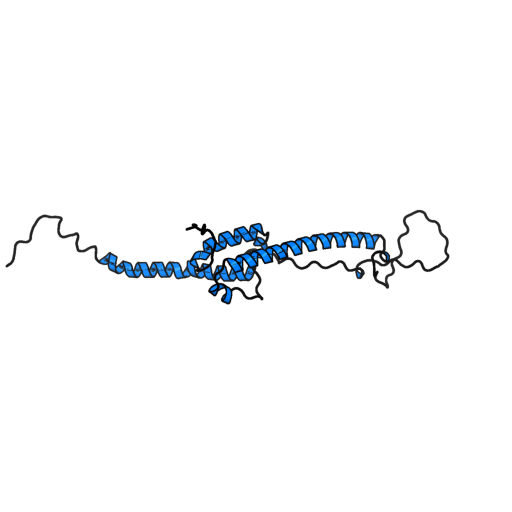2.724 32.364 1.00 86.12 173 TYR A C 1
ATOM 1444 O O . TYR A 1 173 ? -30.715 -2.628 33.489 1.00 86.12 173 TYR A O 1
ATOM 1452 N N . ARG A 1 174 ? -30.966 -2.564 31.259 1.00 86.94 174 ARG A N 1
ATOM 1453 C CA . ARG A 1 174 ? -32.403 -2.268 31.299 1.00 86.94 174 ARG A CA 1
ATOM 1454 C C . ARG A 1 174 ? -33.173 -3.355 32.046 1.00 86.94 174 ARG A C 1
ATOM 1456 O O . ARG A 1 174 ? -33.984 -3.022 32.900 1.00 86.94 174 ARG A O 1
ATOM 1463 N N . ARG A 1 175 ? -32.913 -4.640 31.785 1.00 86.50 175 ARG A N 1
ATOM 1464 C CA . ARG A 1 175 ? -33.557 -5.760 32.498 1.00 86.50 175 ARG A CA 1
ATOM 1465 C C . ARG A 1 175 ? -33.270 -5.713 34.001 1.00 86.50 175 ARG A C 1
ATOM 1467 O O . ARG A 1 175 ? -34.211 -5.752 34.785 1.00 86.50 175 ARG A O 1
ATOM 1474 N N . ALA A 1 176 ? -32.008 -5.534 34.395 1.00 85.81 176 ALA A N 1
ATOM 1475 C CA . ALA A 1 176 ? -31.612 -5.442 35.802 1.00 85.81 176 ALA A CA 1
ATOM 1476 C C . ALA A 1 176 ? -32.277 -4.255 36.529 1.00 85.81 176 ALA A C 1
ATOM 1478 O O . ALA A 1 176 ? -32.750 -4.385 37.655 1.00 85.81 176 ALA A O 1
ATOM 1479 N N . THR A 1 177 ? -32.381 -3.101 35.865 1.00 84.00 177 THR A N 1
ATOM 1480 C CA . THR A 1 177 ? -32.958 -1.875 36.447 1.00 84.00 177 THR A CA 1
ATOM 1481 C C . THR A 1 177 ? -34.483 -1.799 36.371 1.00 84.00 177 THR A C 1
ATOM 1483 O O . THR A 1 177 ? -35.103 -1.078 37.156 1.00 84.00 177 THR A O 1
ATOM 1486 N N . THR A 1 178 ? -35.124 -2.572 35.489 1.00 79.38 178 THR A N 1
ATOM 1487 C CA . THR A 1 178 ? -36.593 -2.608 35.363 1.00 79.38 178 THR A CA 1
ATOM 1488 C C . THR A 1 178 ? -37.250 -3.030 36.681 1.00 79.38 178 THR A C 1
ATOM 1490 O O . THR A 1 178 ? -38.242 -2.430 37.095 1.00 79.38 178 THR A O 1
ATOM 1493 N N . HIS A 1 179 ? -36.663 -4.000 37.388 1.00 69.94 179 HIS A N 1
ATOM 1494 C CA . HIS A 1 179 ? -37.170 -4.460 38.685 1.00 69.94 179 HIS A CA 1
ATOM 1495 C C . HIS A 1 179 ? -36.983 -3.414 39.798 1.00 69.94 179 HIS A C 1
ATOM 1497 O O . HIS A 1 179 ? -37.887 -3.219 40.607 1.00 69.94 179 HIS A O 1
ATOM 1503 N N . LEU A 1 180 ? -35.872 -2.669 39.784 1.00 66.88 180 LEU A N 1
ATOM 1504 C CA . LEU A 1 180 ? -35.589 -1.598 40.751 1.00 66.88 180 LEU A CA 1
ATOM 1505 C C . LEU A 1 180 ? -36.526 -0.393 40.581 1.00 66.88 180 LEU A C 1
ATOM 1507 O O . LEU A 1 180 ? -36.943 0.233 41.552 1.00 66.88 180 LEU A O 1
ATOM 1511 N N . THR A 1 181 ? -36.920 -0.100 39.342 1.00 58.41 181 THR A N 1
ATOM 1512 C CA . THR A 1 181 ? -37.803 1.034 39.026 1.00 58.41 181 THR A CA 1
ATOM 1513 C C . THR A 1 181 ? -39.253 0.777 39.466 1.00 58.41 181 THR A C 1
ATOM 1515 O O . THR A 1 181 ? -40.008 1.714 39.730 1.00 58.41 181 THR A O 1
ATOM 1518 N N . ARG A 1 182 ? -39.654 -0.496 39.604 1.00 57.84 182 ARG A N 1
ATOM 1519 C CA . ARG A 1 182 ? -41.018 -0.894 39.992 1.00 57.84 182 ARG A CA 1
ATOM 1520 C C . ARG A 1 182 ? -41.308 -0.690 41.489 1.00 57.84 182 ARG A C 1
ATOM 1522 O O . ARG A 1 182 ? -42.472 -0.552 41.852 1.00 57.84 182 ARG A O 1
ATOM 1529 N N . CYS A 1 183 ? -40.279 -0.573 42.334 1.00 51.12 183 CYS A N 1
ATOM 1530 C CA . CYS A 1 183 ? -40.417 -0.419 43.792 1.00 51.12 183 CYS A CA 1
ATOM 1531 C C . CYS A 1 183 ? -40.782 1.004 44.269 1.00 51.12 183 CYS A C 1
ATOM 1533 O O . CYS A 1 183 ? -41.033 1.211 45.452 1.00 51.12 183 CYS A O 1
ATOM 1535 N N . ARG A 1 184 ? -40.833 2.009 43.381 1.00 51.59 184 ARG A N 1
ATOM 1536 C CA . ARG A 1 184 ? -40.944 3.425 43.792 1.00 51.59 184 ARG A CA 1
ATOM 1537 C C . ARG A 1 184 ? -42.354 4.035 43.726 1.00 51.59 184 ARG A C 1
ATOM 1539 O O . ARG A 1 184 ? -42.488 5.242 43.892 1.00 51.59 184 ARG A O 1
ATOM 1546 N N . LYS A 1 185 ? -43.409 3.247 43.479 1.00 50.44 185 LYS A N 1
ATOM 1547 C CA . LYS A 1 185 ? -44.783 3.785 43.335 1.00 50.44 185 LYS A CA 1
ATOM 1548 C C . LYS A 1 185 ? -45.707 3.607 44.544 1.00 50.44 185 LYS A C 1
ATOM 1550 O O . LYS A 1 185 ? -46.754 4.240 44.561 1.00 50.44 185 LYS A O 1
ATOM 1555 N N . THR A 1 186 ? -45.344 2.827 45.561 1.00 52.12 186 THR A N 1
ATOM 1556 C CA . THR A 1 186 ? -46.246 2.549 46.700 1.00 52.12 186 THR A CA 1
ATOM 1557 C C . THR A 1 186 ? -45.997 3.413 47.940 1.00 52.12 186 THR A C 1
ATOM 1559 O O . THR A 1 186 ? -46.887 3.536 48.770 1.00 52.12 186 THR A O 1
ATOM 1562 N N . TRP A 1 187 ? -44.845 4.083 48.055 1.00 45.75 187 TRP A N 1
ATOM 1563 C CA . TRP A 1 187 ? -44.475 4.834 49.269 1.00 45.75 187 TRP A CA 1
ATOM 1564 C C . TRP A 1 187 ? -44.892 6.315 49.291 1.00 45.75 187 TRP A C 1
ATOM 1566 O O . TRP A 1 187 ? -44.683 6.991 50.292 1.00 45.75 187 TRP A O 1
ATOM 1576 N N . VAL A 1 188 ? -45.479 6.847 48.212 1.00 49.84 188 VAL A N 1
ATOM 1577 C CA . VAL A 1 188 ? -45.727 8.302 48.071 1.00 49.84 188 VAL A CA 1
ATOM 1578 C C . VAL A 1 188 ? -47.209 8.689 48.241 1.00 49.84 188 VAL A C 1
ATOM 1580 O O . VAL A 1 188 ? -47.540 9.868 48.200 1.00 49.84 188 VAL A O 1
ATOM 1583 N N . HIS A 1 189 ? -48.124 7.743 48.486 1.00 45.88 189 HIS A N 1
ATOM 1584 C CA . HIS A 1 189 ? -49.566 8.044 48.613 1.00 45.88 189 HIS A CA 1
ATOM 1585 C C . HIS A 1 189 ? -50.116 8.130 50.051 1.00 45.88 189 HIS A C 1
ATOM 1587 O O . HIS A 1 189 ? -51.305 8.376 50.218 1.00 45.88 189 HIS A O 1
ATOM 1593 N N . GLY A 1 190 ? -49.285 7.983 51.091 1.00 46.44 190 GLY A N 1
ATOM 1594 C CA . GLY A 1 190 ? -49.754 7.965 52.489 1.00 46.44 190 GLY A CA 1
ATOM 1595 C C . GLY A 1 190 ? -49.773 9.307 53.237 1.00 46.44 190 GLY A C 1
ATOM 1596 O O . GLY A 1 190 ? -50.461 9.418 54.242 1.00 46.44 190 GLY A O 1
ATOM 1597 N N . TYR A 1 191 ? -49.056 10.338 52.775 1.00 44.44 191 TYR A N 1
ATOM 1598 C CA . TYR A 1 191 ? -48.805 11.553 53.578 1.00 44.44 191 TYR A CA 1
ATOM 1599 C C . TYR A 1 191 ? -49.185 12.855 52.868 1.00 44.44 191 TYR A C 1
ATOM 1601 O O . TYR A 1 191 ? -48.423 13.820 52.876 1.00 44.44 191 TYR A O 1
ATOM 1609 N N . ARG A 1 192 ? -50.358 12.904 52.225 1.00 46.12 192 ARG A N 1
ATOM 1610 C CA . ARG A 1 192 ? -50.861 14.169 51.655 1.00 46.12 192 ARG A CA 1
ATOM 1611 C C . ARG A 1 192 ? -52.178 14.685 52.210 1.00 46.12 192 ARG A C 1
ATOM 1613 O O . ARG A 1 192 ? -52.518 15.810 51.887 1.00 46.12 192 ARG A O 1
ATOM 1620 N N . ASN A 1 193 ? -52.853 13.948 53.090 1.00 44.81 193 ASN A N 1
ATOM 1621 C CA . ASN A 1 193 ? -54.016 14.452 53.820 1.00 44.81 193 ASN A CA 1
ATOM 1622 C C . ASN A 1 193 ? -53.911 14.016 55.283 1.00 44.81 193 ASN A C 1
ATOM 1624 O O . ASN A 1 193 ? -53.987 12.829 55.585 1.00 44.81 193 ASN A O 1
ATOM 1628 N N . GLY A 1 194 ? -53.674 14.977 56.177 1.00 48.28 194 GLY A N 1
ATOM 1629 C CA . GLY A 1 194 ? -53.400 14.761 57.596 1.00 48.28 194 GLY A CA 1
ATOM 1630 C C . GLY A 1 194 ? -54.560 14.147 58.379 1.00 48.28 194 GLY A C 1
ATOM 1631 O O . GLY A 1 194 ? -55.286 14.856 59.070 1.00 48.28 194 GLY A O 1
ATOM 1632 N N . LYS A 1 195 ? -54.692 12.821 58.335 1.00 45.22 195 LYS A N 1
ATOM 1633 C CA . LYS A 1 195 ? -55.428 12.043 59.334 1.00 45.22 195 LYS A CA 1
ATOM 1634 C C . LYS A 1 195 ? -54.607 10.816 59.719 1.00 45.22 195 LYS A C 1
ATOM 1636 O O . LYS A 1 195 ? -54.440 9.899 58.921 1.00 45.22 195 LYS A O 1
ATOM 1641 N N . LEU A 1 196 ? -54.093 10.826 60.948 1.00 52.19 196 LEU A N 1
ATOM 1642 C CA . LEU A 1 196 ? -53.645 9.614 61.631 1.00 52.19 196 LEU A CA 1
ATOM 1643 C C . LEU A 1 196 ? -54.862 8.686 61.791 1.00 52.19 196 LEU A C 1
ATOM 1645 O O . LEU A 1 196 ? -55.904 9.162 62.252 1.00 52.19 196 LEU A O 1
ATOM 1649 N N . PRO A 1 197 ? -54.771 7.394 61.438 1.00 41.91 197 PRO A N 1
ATOM 1650 C CA . PRO A 1 197 ? -55.791 6.442 61.833 1.00 41.91 197 PRO A CA 1
ATOM 1651 C C . PRO A 1 197 ? -55.641 6.181 63.337 1.00 41.91 197 PRO A C 1
ATOM 1653 O O . PRO A 1 197 ? -54.695 5.541 63.790 1.00 41.91 197 PRO A O 1
ATOM 1656 N N . LEU A 1 198 ? -56.569 6.743 64.111 1.00 48.47 198 LEU A N 1
ATOM 1657 C CA . LEU A 1 198 ? -56.943 6.227 65.425 1.00 48.47 198 LEU A CA 1
ATOM 1658 C C . LEU A 1 198 ? -57.627 4.865 65.233 1.00 48.47 198 LEU A C 1
ATOM 1660 O O . LEU A 1 198 ? -58.399 4.724 64.286 1.00 48.47 198 LEU A O 1
ATOM 1664 N N . HIS A 1 199 ? -57.390 3.952 66.184 1.00 43.41 199 HIS A N 1
ATOM 1665 C CA . HIS A 1 199 ? -57.795 2.533 66.285 1.00 43.41 199 HIS A CA 1
ATOM 1666 C C . HIS A 1 199 ? -56.771 1.535 65.696 1.00 43.41 199 HIS A C 1
ATOM 1668 O O . HIS A 1 199 ? -56.457 1.604 64.517 1.00 43.41 199 HIS A O 1
ATOM 1674 N N . MET A 1 200 ? -56.214 0.569 66.440 1.00 38.28 200 MET A N 1
ATOM 1675 C CA . MET A 1 200 ? -56.550 0.005 67.758 1.00 38.28 200 MET A CA 1
ATOM 1676 C C . MET A 1 200 ? -55.293 -0.471 68.506 1.00 38.28 200 MET A C 1
ATOM 1678 O O . MET A 1 200 ? -54.287 -0.773 67.870 1.00 38.28 200 MET A O 1
ATOM 1682 N N . LEU A 1 201 ? -55.434 -0.481 69.840 1.00 37.97 201 LEU A N 1
ATOM 1683 C CA . LEU A 1 201 ? -54.904 -1.426 70.840 1.00 37.97 201 LEU A CA 1
ATOM 1684 C C . LEU A 1 201 ? -53.968 -2.538 70.345 1.00 37.97 201 LEU A C 1
ATOM 1686 O O . LEU A 1 201 ? -54.389 -3.301 69.447 1.00 37.97 201 LEU A O 1
#

pLDDT: mean 80.05, std 17.98, range [33.66, 96.75]

Secondary structure (DSSP, 8-state):
----------B-SGGGHHHHHHHHHHHHHHTT-HHHH-TT--PPPPPPPPPPPGGGSPEEPP-----------S---PPEETT---SSGGGB-HHHHHHHHHHHHHHHHHHHHHHHHHHHHHHHHHHHHHHB-HHHHHHH--TTS-HHHHHHHHHHHHHHIIIIIHHHHHHHHHHHHHHHHHTTSSSSSSSSS--------